Protein AF-A0A3M7EYW8-F1 (afdb_monomer_lite)

Organism: Hortaea werneckii (NCBI:txid91943)

Foldseek 3Di:
DQDPVVVVVLVVVLVCCVPPVVNVVVLLVADDPDPPDGDRLLVQLVVLQVVLVVVVVVCVVCVVCQLVQVVVRVVQVVDPPDHSVRVVVPDDHDGSSVCSNVSSVVSNQSSDPVSVVVCVPVVNVVLVVVLVCLVCVLVVCLVPVLVVQLCCCCPVVVHDNVVSNVVSVVVSVVSVVVSVVVSCVSPVVVVVVVVVVVVVVVVD

Structure (mmCIF, N/CA/C/O backbone):
data_AF-A0A3M7EYW8-F1
#
_entry.id   AF-A0A3M7EYW8-F1
#
loop_
_atom_site.group_PDB
_atom_site.id
_atom_site.type_symbol
_atom_site.label_atom_id
_atom_site.label_alt_id
_atom_site.label_comp_id
_atom_site.label_asym_id
_atom_site.label_entity_id
_atom_site.label_seq_id
_atom_site.pdbx_PDB_ins_code
_atom_site.Cartn_x
_atom_site.Cartn_y
_atom_site.Cartn_z
_atom_site.occupancy
_atom_site.B_iso_or_equiv
_atom_site.auth_seq_id
_atom_site.auth_comp_id
_atom_site.auth_asym_id
_atom_site.auth_atom_id
_atom_site.pdbx_PDB_model_num
ATOM 1 N N . MET A 1 1 ? -1.194 16.333 11.431 1.00 37.94 1 MET A N 1
ATOM 2 C CA . MET A 1 1 ? -1.845 15.466 10.424 1.00 37.94 1 MET A CA 1
ATOM 3 C C . MET A 1 1 ? -0.838 15.250 9.313 1.00 37.94 1 MET A C 1
ATOM 5 O O . MET A 1 1 ? -0.614 16.166 8.537 1.00 37.94 1 MET A O 1
ATOM 9 N N . ASN A 1 2 ? -0.199 14.082 9.270 1.00 52.03 2 ASN A N 1
ATOM 10 C CA . ASN A 1 2 ? 0.634 13.690 8.134 1.00 52.03 2 ASN A CA 1
ATOM 11 C C . ASN A 1 2 ? -0.345 13.354 7.010 1.00 52.03 2 ASN A C 1
ATOM 13 O O . ASN A 1 2 ? -1.081 12.383 7.142 1.00 52.03 2 ASN A O 1
ATOM 17 N N . THR A 1 3 ? -0.494 14.216 6.007 1.00 54.38 3 THR A N 1
ATOM 18 C CA . THR A 1 3 ? -1.479 14.020 4.936 1.00 54.38 3 THR A CA 1
ATOM 19 C C . THR A 1 3 ? -0.864 13.226 3.786 1.00 54.38 3 THR A C 1
ATOM 21 O O . THR A 1 3 ? 0.246 13.490 3.335 1.00 54.38 3 THR A O 1
ATOM 24 N N . TRP A 1 4 ? -1.605 12.219 3.327 1.00 65.75 4 TRP A N 1
ATOM 25 C CA . TRP A 1 4 ? -1.140 11.109 2.487 1.00 65.75 4 TRP A CA 1
ATOM 26 C C . TRP A 1 4 ? -1.431 11.343 0.999 1.00 65.75 4 TRP A C 1
ATOM 28 O O . TRP A 1 4 ? -1.490 10.401 0.213 1.00 65.75 4 TRP A O 1
ATOM 38 N N . GLY A 1 5 ? -1.592 12.608 0.595 1.00 70.31 5 GLY A N 1
ATOM 39 C CA . GLY A 1 5 ? -2.280 12.970 -0.647 1.00 70.31 5 GLY A CA 1
ATOM 40 C C . GLY A 1 5 ? -1.700 12.345 -1.915 1.00 70.31 5 GLY A C 1
ATOM 41 O O . GLY A 1 5 ? -2.450 11.984 -2.814 1.00 70.31 5 GLY A O 1
ATOM 42 N N . TRP A 1 6 ? -0.382 12.147 -1.987 1.00 75.88 6 TRP A N 1
ATOM 43 C CA . TRP A 1 6 ? 0.247 11.487 -3.134 1.00 75.88 6 TRP A CA 1
ATOM 44 C C . TRP A 1 6 ? 0.034 9.964 -3.195 1.00 75.88 6 TRP A C 1
ATOM 46 O O . TRP A 1 6 ? -0.040 9.427 -4.297 1.00 75.88 6 TRP A O 1
ATOM 56 N N . TYR A 1 7 ? -0.127 9.265 -2.064 1.00 80.62 7 TYR A N 1
ATOM 57 C CA . TYR A 1 7 ? -0.479 7.842 -2.039 1.00 80.62 7 TYR A CA 1
ATOM 58 C C . TYR A 1 7 ? -1.938 7.683 -2.450 1.00 80.62 7 TYR A C 1
ATOM 60 O O . TYR A 1 7 ? -2.237 6.856 -3.306 1.00 80.62 7 TYR A O 1
ATOM 68 N N . ASP A 1 8 ? -2.815 8.526 -1.904 1.00 80.44 8 ASP A N 1
ATOM 69 C CA . ASP A 1 8 ? -4.245 8.513 -2.211 1.00 80.44 8 ASP A CA 1
ATOM 70 C C . ASP A 1 8 ? -4.498 8.831 -3.690 1.00 80.44 8 ASP A C 1
ATOM 72 O O . ASP A 1 8 ? -5.207 8.094 -4.372 1.00 80.44 8 ASP A O 1
ATOM 76 N N . ALA A 1 9 ? -3.859 9.878 -4.223 1.00 85.12 9 ALA A N 1
ATOM 77 C CA . ALA A 1 9 ? -3.959 10.233 -5.638 1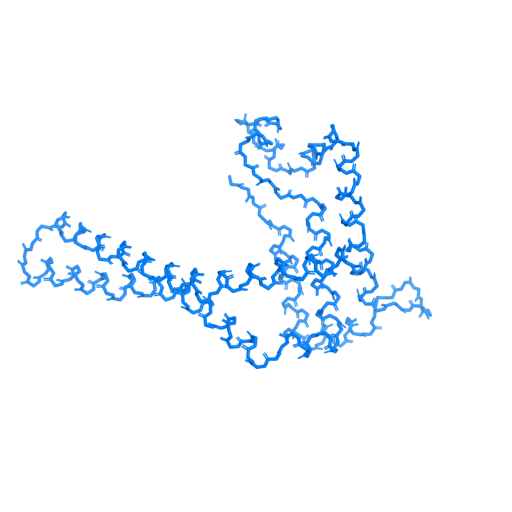.00 85.12 9 ALA A CA 1
ATOM 78 C C . ALA A 1 9 ? -3.438 9.109 -6.546 1.00 85.12 9 ALA A C 1
ATOM 80 O O . ALA A 1 9 ? -4.080 8.757 -7.533 1.00 85.12 9 ALA A O 1
ATOM 81 N N . SER A 1 10 ? -2.301 8.506 -6.195 1.00 87.56 10 SER A N 1
ATOM 82 C CA . SER A 1 10 ? -1.718 7.405 -6.968 1.00 87.56 10 SER A CA 1
ATOM 83 C C . SER A 1 10 ? -2.584 6.140 -6.920 1.00 87.56 10 SER A C 1
ATOM 85 O O . SER A 1 10 ? -2.736 5.451 -7.929 1.00 87.56 10 SER A O 1
ATOM 87 N N . ALA A 1 11 ? -3.202 5.847 -5.774 1.00 83.88 11 ALA A N 1
ATOM 88 C CA . ALA A 1 11 ? -4.141 4.741 -5.623 1.00 83.88 11 ALA A CA 1
ATOM 89 C C . ALA A 1 11 ? -5.431 4.968 -6.425 1.00 83.88 11 ALA A C 1
ATOM 91 O O . ALA A 1 11 ? -5.917 4.038 -7.066 1.00 83.88 11 ALA A O 1
ATOM 92 N N . LEU A 1 12 ? -5.955 6.199 -6.447 1.00 87.25 12 LEU A N 1
ATOM 93 C CA . LEU A 1 12 ? -7.100 6.570 -7.284 1.00 87.25 12 LEU A CA 1
ATOM 94 C C . LEU A 1 12 ? -6.789 6.395 -8.775 1.00 87.25 12 LEU A C 1
ATOM 96 O O . LEU A 1 12 ? -7.601 5.828 -9.498 1.00 87.25 12 LEU A O 1
ATOM 100 N N . LEU A 1 13 ? -5.592 6.788 -9.222 1.00 87.56 13 LEU A N 1
ATOM 101 C CA . LEU A 1 13 ? -5.160 6.583 -10.609 1.00 87.56 13 LEU A CA 1
ATOM 102 C C . LEU A 1 13 ? -5.102 5.096 -10.991 1.00 87.56 13 LEU A C 1
ATOM 104 O O . LEU A 1 13 ? -5.547 4.720 -12.077 1.00 87.56 13 LEU A O 1
ATOM 108 N N . LEU A 1 14 ? -4.587 4.237 -10.105 1.00 87.44 14 LEU A N 1
ATOM 109 C CA . LEU A 1 14 ? -4.596 2.786 -10.322 1.00 87.44 14 LEU A CA 1
ATOM 110 C C . LEU A 1 14 ? -6.022 2.221 -10.339 1.00 87.44 14 LEU A C 1
ATOM 112 O O . LEU A 1 14 ? -6.334 1.373 -11.173 1.00 87.44 14 LEU A O 1
ATOM 116 N N . ALA A 1 15 ? -6.902 2.705 -9.461 1.00 88.06 15 ALA A N 1
ATOM 117 C CA . ALA A 1 15 ? -8.301 2.294 -9.448 1.00 88.06 15 ALA A CA 1
ATOM 118 C C . ALA A 1 15 ? -9.015 2.668 -10.758 1.00 88.06 15 ALA A C 1
ATOM 120 O O . ALA A 1 15 ? -9.705 1.828 -11.340 1.00 88.06 15 ALA A O 1
ATOM 121 N N . ASP A 1 16 ? -8.793 3.881 -11.267 1.00 88.19 16 ASP A N 1
ATOM 122 C CA . ASP A 1 16 ? -9.336 4.327 -12.552 1.00 88.19 16 ASP A CA 1
ATOM 123 C C . ASP A 1 16 ? -8.819 3.473 -13.713 1.00 88.19 16 ASP A C 1
ATOM 125 O O . ASP A 1 16 ? -9.599 3.097 -14.589 1.00 88.19 16 ASP A O 1
ATOM 129 N N . TYR A 1 17 ? -7.534 3.102 -13.708 1.00 88.25 17 TYR A N 1
ATOM 130 C CA . TYR A 1 17 ? -6.974 2.167 -14.690 1.00 88.25 17 TYR A CA 1
ATOM 131 C C . TYR A 1 17 ? -7.687 0.805 -14.671 1.00 88.25 17 TYR A C 1
ATOM 133 O O . TYR A 1 17 ? -7.968 0.243 -15.729 1.00 88.25 17 TYR A O 1
ATOM 141 N N . ILE A 1 18 ? -8.021 0.279 -13.491 1.00 84.75 18 ILE A N 1
ATOM 142 C CA . ILE A 1 18 ? -8.680 -1.029 -13.356 1.00 84.75 18 ILE A CA 1
ATOM 143 C C . ILE A 1 18 ? -10.149 -0.970 -13.801 1.00 84.75 18 ILE A C 1
ATOM 145 O O . ILE A 1 18 ? -10.636 -1.910 -14.437 1.00 84.75 18 ILE A O 1
ATOM 149 N N . ILE A 1 19 ? -10.860 0.108 -13.457 1.00 88.38 19 ILE A N 1
ATOM 150 C CA . ILE A 1 19 ? -12.314 0.231 -13.643 1.00 88.38 19 ILE A CA 1
ATOM 151 C C . ILE A 1 19 ? -12.671 0.732 -15.049 1.00 88.38 19 ILE A C 1
ATOM 153 O O . ILE A 1 19 ? -13.687 0.312 -15.606 1.00 88.38 19 ILE A O 1
ATOM 157 N N . ASN A 1 20 ? -11.863 1.618 -15.640 1.00 91.81 20 ASN A N 1
ATOM 158 C CA . ASN A 1 20 ? -12.161 2.232 -16.930 1.00 91.81 20 ASN A CA 1
ATOM 159 C C . ASN A 1 20 ? -11.548 1.424 -18.094 1.00 91.81 20 ASN A C 1
ATOM 161 O O . ASN A 1 20 ? -10.336 1.482 -18.315 1.00 91.81 20 ASN A O 1
ATOM 165 N N . PRO A 1 21 ? -12.361 0.725 -18.913 1.00 88.44 21 PRO A N 1
ATOM 166 C CA . PRO A 1 21 ? -11.851 -0.149 -19.969 1.00 88.44 21 PRO A CA 1
ATOM 167 C C . PRO A 1 21 ? -11.138 0.612 -21.096 1.00 88.44 21 PRO A C 1
ATOM 169 O O . PRO A 1 21 ? -10.220 0.072 -21.709 1.00 88.44 21 PRO A O 1
ATOM 172 N N . VAL A 1 22 ? -11.527 1.864 -21.362 1.00 91.62 22 VAL A N 1
ATOM 173 C CA . VAL A 1 22 ? -10.893 2.702 -22.393 1.00 91.62 22 VAL A CA 1
ATOM 174 C C . VAL A 1 22 ? -9.505 3.134 -21.932 1.00 91.62 22 VAL A C 1
ATOM 176 O O . VAL A 1 22 ? -8.536 3.027 -22.684 1.00 91.62 22 VAL A O 1
ATOM 179 N N . LEU A 1 23 ? -9.402 3.588 -20.680 1.00 86.75 23 LEU A N 1
ATOM 180 C CA . LEU A 1 23 ? -8.124 3.963 -20.080 1.00 86.75 23 LEU A CA 1
ATOM 181 C C . LEU A 1 23 ? -7.192 2.751 -19.991 1.00 86.75 23 LEU A C 1
ATOM 183 O O . LEU A 1 23 ? -6.023 2.853 -20.357 1.00 86.75 23 LEU A O 1
ATOM 187 N N . ARG A 1 24 ? -7.731 1.597 -19.590 1.00 89.06 24 ARG A N 1
ATOM 188 C CA . ARG A 1 24 ? -7.005 0.331 -19.541 1.00 89.06 24 ARG A CA 1
ATOM 189 C C . ARG A 1 24 ? -6.423 -0.059 -20.891 1.00 89.06 24 ARG A C 1
ATOM 191 O O . ARG A 1 24 ? -5.220 -0.250 -20.986 1.00 89.06 24 ARG A O 1
ATOM 198 N N . ALA A 1 25 ? -7.244 -0.097 -21.942 1.00 88.75 25 ALA A N 1
ATOM 199 C CA . ALA A 1 25 ? -6.783 -0.445 -23.285 1.00 88.75 25 ALA A CA 1
ATOM 200 C C . ALA A 1 25 ? -5.680 0.504 -23.786 1.00 88.75 25 ALA A C 1
ATOM 202 O O . ALA A 1 25 ? -4.739 0.075 -24.454 1.00 88.75 25 ALA A O 1
ATOM 203 N N . ARG A 1 26 ? -5.765 1.795 -23.435 1.00 86.31 26 ARG A N 1
ATOM 204 C CA . ARG A 1 26 ? -4.738 2.780 -23.783 1.00 86.31 26 ARG A CA 1
ATOM 205 C C . ARG A 1 26 ? -3.439 2.558 -23.010 1.00 86.31 26 ARG A C 1
ATOM 207 O O . ARG A 1 26 ? -2.378 2.571 -23.623 1.00 86.31 26 ARG A O 1
ATOM 214 N N . LEU A 1 27 ? -3.505 2.344 -21.698 1.00 85.50 27 LEU A N 1
ATOM 215 C CA . LEU A 1 27 ? -2.317 2.122 -20.871 1.00 85.50 27 LEU A CA 1
ATOM 216 C C . LEU A 1 27 ? -1.665 0.758 -21.161 1.00 85.50 27 LEU A C 1
ATOM 218 O O . LEU A 1 27 ? -0.444 0.667 -21.230 1.00 85.50 27 LEU A O 1
ATOM 222 N N . ASP A 1 28 ? -2.452 -0.273 -21.467 1.00 86.94 28 ASP A N 1
ATOM 223 C CA . ASP A 1 28 ? -1.945 -1.586 -21.890 1.00 86.94 28 ASP A CA 1
ATOM 224 C C . ASP A 1 28 ? -1.185 -1.515 -23.227 1.00 86.94 28 ASP A C 1
ATOM 226 O O . ASP A 1 28 ? -0.305 -2.336 -23.483 1.00 86.94 28 ASP A O 1
ATOM 230 N N . SER A 1 29 ? -1.462 -0.502 -24.061 1.00 86.81 29 SER A N 1
ATOM 231 C CA . SER A 1 29 ? -0.705 -0.248 -25.298 1.00 86.81 29 SER A CA 1
ATOM 232 C C . SER A 1 29 ? 0.719 0.281 -25.062 1.00 86.81 29 SER A C 1
ATOM 234 O O . SER A 1 29 ? 1.497 0.387 -26.012 1.00 86.81 29 SER A O 1
ATOM 236 N N . GLY A 1 30 ? 1.070 0.569 -23.805 1.00 86.31 30 GLY A N 1
ATOM 237 C CA . GLY A 1 30 ? 2.386 1.024 -23.379 1.00 86.31 30 GLY A CA 1
ATOM 238 C C . GLY A 1 30 ? 2.529 2.544 -23.323 1.00 86.31 30 GLY A C 1
ATOM 239 O O . GLY A 1 30 ? 1.747 3.301 -23.897 1.00 86.31 30 GLY A O 1
ATOM 240 N N . LEU A 1 31 ? 3.560 2.982 -22.605 1.00 87.44 31 LEU A N 1
ATOM 241 C CA . LEU A 1 31 ? 4.005 4.365 -22.558 1.00 87.44 31 LEU A CA 1
ATOM 242 C C . LEU A 1 31 ? 4.779 4.677 -23.839 1.00 87.44 31 LEU A C 1
ATOM 244 O O . LEU A 1 31 ? 5.813 4.066 -24.113 1.00 87.44 31 LEU A O 1
ATOM 248 N N . GLU A 1 32 ? 4.276 5.632 -24.609 1.00 89.56 32 GLU A N 1
ATOM 249 C CA . GLU A 1 32 ? 4.928 6.131 -25.816 1.00 89.56 32 GLU A CA 1
ATOM 250 C C . GLU A 1 32 ? 6.096 7.043 -25.435 1.00 89.56 32 GLU A C 1
ATOM 252 O O . GLU A 1 32 ? 5.903 8.068 -24.784 1.00 89.56 32 GLU A O 1
ATOM 257 N N . ILE A 1 33 ? 7.316 6.632 -25.790 1.00 88.69 33 ILE A N 1
ATOM 258 C CA . ILE A 1 33 ? 8.525 7.447 -25.615 1.00 88.69 33 ILE A CA 1
ATOM 259 C C . ILE A 1 33 ? 8.732 8.310 -26.857 1.00 88.69 33 ILE A C 1
ATOM 261 O O . ILE A 1 33 ? 8.981 9.502 -26.733 1.00 88.69 33 ILE A O 1
ATOM 265 N N . ASN A 1 34 ? 8.600 7.692 -28.031 1.00 88.38 34 ASN A N 1
ATOM 266 C CA . ASN A 1 34 ? 8.652 8.303 -29.358 1.00 88.38 34 ASN A CA 1
ATOM 267 C C . ASN A 1 34 ? 7.597 7.618 -30.247 1.00 88.38 34 ASN A C 1
ATOM 269 O O . ASN A 1 34 ? 7.089 6.562 -29.866 1.00 88.38 34 ASN A O 1
ATOM 273 N N . GLU A 1 35 ? 7.341 8.152 -31.445 1.00 82.81 35 GLU A N 1
ATOM 274 C CA . GLU A 1 35 ? 6.333 7.625 -32.389 1.00 82.81 35 GLU A CA 1
ATOM 275 C C . GLU A 1 35 ? 6.475 6.110 -32.653 1.00 82.81 35 GLU A C 1
ATOM 277 O O . GLU A 1 35 ? 5.478 5.390 -32.704 1.00 82.81 35 GLU A O 1
ATOM 282 N N . ASP A 1 36 ? 7.711 5.602 -32.717 1.00 87.75 36 ASP A N 1
ATOM 283 C CA . ASP A 1 36 ? 8.002 4.186 -32.989 1.00 87.75 36 ASP A CA 1
ATOM 284 C C . ASP A 1 36 ? 8.264 3.338 -31.733 1.00 87.75 36 ASP A C 1
ATOM 286 O O . ASP A 1 36 ? 8.353 2.109 -31.811 1.00 87.75 36 ASP A O 1
ATOM 290 N N . TRP A 1 37 ? 8.437 3.965 -30.564 1.00 89.88 37 TRP A N 1
ATOM 291 C CA . TRP A 1 37 ? 8.900 3.274 -29.360 1.00 89.88 37 TRP A CA 1
ATOM 292 C C . TRP A 1 37 ? 7.888 3.381 -28.231 1.00 89.88 37 TRP A C 1
ATOM 294 O O . TRP A 1 37 ? 7.691 4.441 -27.632 1.00 89.88 37 TRP A O 1
ATOM 304 N N . ARG A 1 38 ? 7.348 2.225 -27.839 1.00 91.31 38 ARG A N 1
ATOM 305 C CA . ARG A 1 38 ? 6.513 2.080 -26.646 1.00 91.31 38 ARG A CA 1
ATOM 306 C C . ARG A 1 38 ? 7.135 1.114 -25.652 1.00 91.31 38 ARG A C 1
ATOM 308 O O . ARG A 1 38 ? 7.628 0.055 -26.037 1.00 91.31 38 ARG A O 1
ATOM 315 N N . ILE A 1 39 ? 7.110 1.472 -24.372 1.00 92.19 39 ILE A N 1
ATOM 316 C CA . ILE A 1 39 ? 7.528 0.585 -23.281 1.00 92.19 39 ILE A CA 1
ATOM 317 C C . ILE A 1 39 ? 6.326 0.175 -22.431 1.00 92.19 39 ILE A C 1
ATOM 319 O O . ILE A 1 39 ? 5.424 0.982 -22.214 1.00 92.19 39 ILE A O 1
ATOM 323 N N . PRO A 1 40 ? 6.282 -1.061 -21.912 1.00 91.88 40 PRO A N 1
ATOM 324 C CA . PRO A 1 40 ? 5.230 -1.449 -20.981 1.00 91.88 40 PRO A CA 1
ATOM 325 C C . PRO A 1 40 ? 5.348 -0.625 -19.696 1.00 91.88 40 PRO A C 1
ATOM 327 O O . PRO A 1 40 ? 6.457 -0.380 -19.226 1.00 91.88 40 PRO A O 1
ATOM 330 N N . TYR A 1 41 ? 4.223 -0.261 -19.075 1.00 90.19 41 TYR A N 1
ATOM 331 C CA . TYR A 1 41 ? 4.223 0.466 -17.796 1.00 90.19 41 TYR A CA 1
ATOM 332 C C . TYR A 1 41 ? 4.884 -0.318 -16.649 1.00 90.19 41 TYR A C 1
ATOM 334 O O . TYR A 1 41 ? 5.363 0.283 -15.693 1.00 90.19 41 TYR A O 1
ATOM 342 N N . ALA A 1 42 ? 5.049 -1.636 -16.774 1.00 90.19 42 ALA A N 1
ATOM 343 C CA . ALA A 1 42 ? 5.887 -2.407 -15.859 1.00 90.19 42 ALA A CA 1
ATOM 344 C C . ALA A 1 42 ? 7.352 -1.916 -15.820 1.00 90.19 42 ALA A C 1
ATOM 346 O O . ALA A 1 42 ? 8.004 -2.041 -14.787 1.00 90.19 42 ALA A O 1
ATOM 347 N N . ALA A 1 43 ? 7.875 -1.330 -16.905 1.00 92.31 43 ALA A N 1
ATOM 348 C CA . ALA A 1 43 ? 9.242 -0.811 -16.968 1.00 92.31 43 ALA A CA 1
ATOM 349 C C . ALA A 1 43 ? 9.474 0.423 -16.068 1.00 92.31 43 ALA A C 1
ATOM 351 O O . ALA A 1 43 ? 10.381 0.360 -15.235 1.00 92.31 43 ALA A O 1
ATOM 352 N N . PRO A 1 44 ? 8.683 1.519 -16.143 1.00 92.44 44 PRO A N 1
ATOM 353 C CA . PRO A 1 44 ? 8.799 2.603 -15.173 1.00 92.44 44 PRO A CA 1
ATOM 354 C C . PRO A 1 44 ? 8.496 2.127 -13.747 1.00 92.44 44 PRO A C 1
ATOM 356 O O . PRO A 1 44 ? 9.178 2.561 -12.826 1.00 92.44 44 PRO A O 1
ATOM 359 N N . GLY A 1 45 ? 7.575 1.175 -13.554 1.00 92.81 45 GLY A N 1
ATOM 360 C CA . GLY A 1 45 ? 7.340 0.558 -12.241 1.00 92.81 45 GLY A CA 1
ATOM 361 C C . GLY A 1 45 ? 8.590 -0.121 -11.677 1.00 92.81 45 GLY A C 1
ATOM 362 O O . GLY A 1 45 ? 8.981 0.143 -10.543 1.00 92.81 45 GLY A O 1
ATOM 363 N N . ALA A 1 46 ? 9.282 -0.919 -12.495 1.00 94.62 46 ALA A N 1
ATOM 364 C CA . ALA A 1 46 ? 10.547 -1.552 -12.127 1.00 94.62 46 ALA A CA 1
ATOM 365 C C . ALA A 1 46 ? 11.641 -0.522 -11.824 1.00 94.62 46 ALA A C 1
ATOM 367 O O . ALA A 1 46 ? 12.347 -0.660 -10.825 1.00 94.62 46 ALA A O 1
ATOM 368 N N . ALA A 1 47 ? 11.750 0.536 -12.633 1.00 95.56 47 ALA A N 1
ATOM 369 C CA . ALA A 1 47 ? 12.689 1.624 -12.385 1.00 95.56 47 ALA A CA 1
ATOM 370 C C . ALA A 1 47 ? 12.412 2.319 -11.041 1.00 95.56 47 ALA A C 1
ATOM 372 O O . ALA A 1 47 ? 13.345 2.541 -10.270 1.00 95.56 47 ALA A O 1
ATOM 373 N N . MET A 1 48 ? 11.142 2.594 -10.719 1.00 95.56 48 MET A N 1
ATOM 374 C CA . MET A 1 48 ? 10.738 3.150 -9.423 1.00 95.56 48 MET A CA 1
ATOM 375 C C . MET A 1 48 ? 11.101 2.208 -8.274 1.00 95.56 48 MET A C 1
ATOM 377 O O . MET A 1 48 ? 11.734 2.638 -7.314 1.00 95.56 48 MET A O 1
ATOM 381 N N . THR A 1 49 ? 10.781 0.917 -8.379 1.00 95.44 49 THR A N 1
ATOM 382 C CA . THR A 1 49 ? 11.104 -0.064 -7.334 1.00 95.44 49 THR A CA 1
ATOM 383 C C . THR A 1 49 ? 12.610 -0.164 -7.090 1.00 95.44 49 THR A C 1
ATOM 385 O O . THR A 1 49 ? 13.048 -0.121 -5.939 1.00 95.44 49 THR A O 1
ATOM 388 N N . VAL A 1 50 ? 13.415 -0.245 -8.154 1.00 96.00 50 VAL A N 1
ATOM 389 C CA . VAL A 1 50 ? 14.882 -0.280 -8.057 1.00 96.00 50 VAL A CA 1
ATOM 390 C C . VAL A 1 50 ? 15.419 1.012 -7.444 1.00 96.00 50 VAL A C 1
ATOM 392 O O . VAL A 1 50 ? 16.244 0.947 -6.536 1.00 96.00 50 VAL A O 1
ATOM 395 N N . ALA A 1 51 ? 14.927 2.176 -7.877 1.00 95.00 51 ALA A N 1
ATOM 396 C CA . ALA A 1 51 ? 15.326 3.464 -7.316 1.00 95.00 51 ALA A CA 1
ATOM 397 C C . ALA A 1 51 ? 14.992 3.563 -5.819 1.00 95.00 51 ALA A C 1
ATOM 399 O O . ALA A 1 51 ? 15.840 3.970 -5.029 1.00 95.00 51 ALA A O 1
ATOM 400 N N . GLY A 1 52 ? 13.803 3.118 -5.406 1.00 92.81 52 GLY A N 1
ATOM 401 C CA . GLY A 1 52 ? 13.400 3.096 -4.001 1.00 92.81 52 GLY A CA 1
ATOM 402 C C . GLY A 1 52 ? 14.286 2.190 -3.138 1.00 92.81 52 GLY A C 1
ATOM 403 O O . GLY A 1 52 ? 14.712 2.596 -2.057 1.00 92.81 52 GLY A O 1
ATOM 404 N N . PHE A 1 53 ? 14.642 0.993 -3.620 1.00 93.06 53 PHE A N 1
ATOM 405 C CA . PHE A 1 53 ? 15.600 0.122 -2.925 1.00 93.06 53 PHE A CA 1
ATOM 406 C C . PHE A 1 53 ? 17.018 0.700 -2.892 1.00 93.06 53 PHE A C 1
ATOM 408 O O . PHE A 1 53 ? 17.682 0.631 -1.857 1.00 93.06 53 PHE A O 1
ATOM 415 N N . ALA A 1 54 ? 17.477 1.299 -3.991 1.00 92.81 54 ALA A N 1
ATOM 416 C CA . ALA A 1 54 ? 18.776 1.957 -4.043 1.00 92.81 54 ALA A CA 1
ATOM 417 C C . ALA A 1 54 ? 18.846 3.106 -3.030 1.00 92.81 54 ALA A C 1
ATOM 419 O O . ALA A 1 54 ? 19.803 3.182 -2.265 1.00 92.81 54 ALA A O 1
ATOM 420 N N . MET A 1 55 ? 17.805 3.940 -2.952 1.00 89.88 55 MET A N 1
ATOM 421 C CA . MET A 1 55 ? 17.692 4.996 -1.945 1.00 89.88 55 MET A CA 1
ATOM 422 C C . MET A 1 55 ? 17.751 4.418 -0.531 1.00 89.88 55 MET A C 1
ATOM 424 O O . MET A 1 55 ? 18.577 4.859 0.260 1.00 89.88 55 MET A O 1
ATOM 428 N N . LYS A 1 56 ? 16.974 3.368 -0.229 1.00 89.19 56 LYS A N 1
ATOM 429 C CA . LYS A 1 56 ? 17.039 2.668 1.068 1.00 89.19 56 LYS A CA 1
ATOM 430 C C . LYS A 1 56 ? 18.455 2.259 1.440 1.00 89.19 56 LYS A C 1
ATOM 432 O O . LYS A 1 56 ? 18.875 2.491 2.568 1.00 89.19 56 LYS A O 1
ATOM 437 N N . TYR A 1 57 ? 19.194 1.688 0.495 1.00 88.69 57 TYR A N 1
ATOM 438 C CA . TYR A 1 57 ? 20.576 1.289 0.723 1.00 88.69 57 TYR A CA 1
ATOM 439 C C . TYR A 1 57 ? 21.497 2.499 0.930 1.00 88.69 57 TYR A C 1
ATOM 441 O O . TYR A 1 57 ? 22.266 2.528 1.889 1.00 88.69 57 TYR A O 1
ATOM 449 N N . ILE A 1 58 ? 21.367 3.543 0.109 1.00 90.56 58 ILE A N 1
ATOM 450 C CA . ILE A 1 58 ? 22.111 4.804 0.265 1.00 90.56 58 ILE A CA 1
ATOM 451 C C . ILE A 1 58 ? 21.898 5.388 1.665 1.00 90.56 58 ILE A C 1
ATOM 453 O O . ILE A 1 58 ? 22.856 5.812 2.302 1.00 90.56 58 ILE A O 1
ATOM 457 N N . TRP A 1 59 ? 20.673 5.340 2.181 1.00 86.69 59 TRP A N 1
ATOM 458 C CA . TRP A 1 59 ? 20.319 5.817 3.517 1.00 86.69 59 TRP A CA 1
ATOM 459 C C . TRP A 1 59 ? 20.942 5.014 4.656 1.00 86.69 59 TRP A C 1
ATOM 461 O O . TRP A 1 59 ? 21.209 5.581 5.712 1.00 86.69 59 TRP A O 1
ATOM 471 N N . THR A 1 60 ? 21.239 3.730 4.443 1.00 86.12 60 THR A N 1
ATOM 472 C CA . THR A 1 60 ? 22.023 2.945 5.411 1.00 86.12 60 THR A CA 1
ATOM 473 C C . THR A 1 60 ? 23.502 3.330 5.420 1.00 86.12 60 THR A C 1
ATOM 475 O O . THR A 1 60 ? 24.125 3.319 6.477 1.00 86.12 60 THR A O 1
ATOM 478 N N . VAL A 1 61 ? 24.060 3.706 4.265 1.00 90.25 61 VAL A N 1
ATOM 479 C CA . VAL A 1 61 ? 25.473 4.102 4.126 1.00 90.25 61 VAL A CA 1
ATOM 480 C C . VAL A 1 61 ? 25.692 5.562 4.534 1.00 90.25 61 VAL A C 1
ATOM 482 O O . VAL A 1 61 ? 26.737 5.905 5.082 1.00 90.25 61 VAL A O 1
ATOM 485 N N . LEU A 1 62 ? 24.707 6.426 4.285 1.00 89.25 62 LEU A N 1
ATOM 486 C CA . LEU A 1 62 ? 24.747 7.861 4.556 1.00 89.25 62 LEU A CA 1
ATOM 487 C C . LEU A 1 62 ? 23.558 8.292 5.437 1.00 89.25 62 LEU A C 1
ATOM 489 O O . LEU A 1 62 ? 22.684 9.044 4.984 1.00 89.25 62 LEU A O 1
ATOM 493 N N . PRO A 1 63 ? 23.509 7.846 6.706 1.00 85.00 63 PRO A N 1
ATOM 494 C CA . PRO A 1 63 ? 22.382 8.107 7.600 1.00 85.00 63 PRO A CA 1
ATOM 495 C C . PRO A 1 63 ? 22.143 9.604 7.854 1.00 85.00 63 PRO A C 1
ATOM 497 O O . PRO A 1 63 ? 21.013 10.019 8.091 1.00 85.00 63 PRO A O 1
ATOM 500 N N . GLN A 1 64 ? 23.171 10.447 7.725 1.00 85.00 64 GLN A N 1
ATOM 501 C CA . GLN A 1 64 ? 23.071 11.898 7.904 1.00 85.00 64 GLN A CA 1
ATOM 502 C C . GLN A 1 64 ? 22.165 12.606 6.882 1.00 85.00 64 GLN A C 1
ATOM 504 O O . GLN A 1 64 ? 21.786 13.760 7.093 1.00 85.00 64 GLN A O 1
ATOM 509 N N . TYR A 1 65 ? 21.847 11.953 5.759 1.00 84.31 65 TYR A N 1
ATOM 510 C CA . TYR A 1 65 ? 20.994 12.522 4.714 1.00 84.31 65 TYR A CA 1
ATOM 511 C C . TYR A 1 65 ? 19.557 11.992 4.734 1.00 84.31 65 TYR A C 1
ATOM 513 O O . TYR A 1 65 ? 18.732 12.516 3.992 1.00 84.31 65 TYR A O 1
ATOM 521 N N . VAL A 1 66 ? 19.238 11.026 5.605 1.00 81.06 66 VAL A N 1
ATOM 522 C CA . VAL A 1 66 ? 17.906 10.400 5.711 1.00 81.06 66 VAL A CA 1
ATOM 523 C C . VAL A 1 66 ? 16.800 11.447 5.839 1.00 81.06 66 VAL A C 1
ATOM 525 O O . VAL A 1 66 ? 15.839 11.435 5.075 1.00 81.06 66 VAL A O 1
ATOM 528 N N . ASP A 1 67 ? 16.988 12.408 6.742 1.00 81.88 67 ASP A N 1
ATOM 529 C CA . ASP A 1 67 ? 15.985 13.431 7.042 1.00 81.88 67 ASP A CA 1
ATOM 530 C C . ASP A 1 67 ? 16.041 14.639 6.094 1.00 81.88 67 ASP A C 1
ATOM 532 O O . ASP A 1 67 ? 15.283 15.599 6.237 1.00 81.88 67 ASP A O 1
ATOM 536 N N . LYS A 1 68 ? 16.936 14.647 5.098 1.00 81.94 68 LYS A N 1
ATOM 537 C CA . LYS A 1 68 ? 16.974 15.750 4.123 1.00 81.94 68 LYS A CA 1
ATOM 538 C C . LYS A 1 68 ? 15.766 15.734 3.194 1.00 81.94 68 LYS A C 1
ATOM 540 O O . LYS A 1 68 ? 15.394 16.791 2.692 1.00 81.94 68 LYS A O 1
ATOM 545 N N . GLU A 1 69 ? 15.114 14.583 3.032 1.00 75.44 69 GLU A N 1
ATOM 546 C CA . GLU A 1 69 ? 13.849 14.468 2.301 1.00 75.44 69 GLU A CA 1
ATOM 547 C C . GLU A 1 69 ? 12.726 15.314 2.934 1.00 75.44 69 GLU A C 1
ATOM 549 O O . GLU A 1 69 ? 11.838 15.760 2.212 1.00 75.44 69 GLU A O 1
ATOM 554 N N . LEU A 1 70 ? 12.786 15.634 4.239 1.00 76.69 70 LEU A N 1
ATOM 555 C CA . LEU A 1 70 ? 11.781 16.485 4.900 1.00 76.69 70 LEU A CA 1
ATOM 556 C C . LEU A 1 70 ? 11.710 17.902 4.320 1.00 76.69 70 LEU A C 1
ATOM 558 O O . LEU A 1 70 ? 10.720 18.597 4.535 1.00 76.69 70 LEU A O 1
ATOM 562 N N . VAL A 1 71 ? 12.741 18.354 3.601 1.00 76.94 71 VAL A N 1
ATOM 563 C CA . VAL A 1 71 ? 12.698 19.642 2.893 1.00 76.94 71 VAL A CA 1
ATOM 564 C C . VAL A 1 71 ? 11.615 19.646 1.813 1.00 76.94 71 VAL A C 1
ATOM 566 O O . VAL A 1 71 ? 11.062 20.694 1.523 1.00 76.94 71 VAL A O 1
ATOM 569 N N . LEU A 1 72 ? 11.283 18.484 1.248 1.00 72.81 72 LEU A N 1
ATOM 570 C CA . LEU A 1 72 ? 10.255 18.340 0.219 1.00 72.81 72 LEU A CA 1
ATOM 571 C C . LEU A 1 72 ? 8.856 18.106 0.800 1.00 72.81 72 LEU A C 1
ATOM 573 O O . LEU A 1 72 ? 7.921 17.890 0.036 1.00 72.81 72 LEU A O 1
ATOM 577 N N . HIS A 1 73 ? 8.701 18.098 2.128 1.00 72.69 73 HIS A N 1
ATOM 578 C CA . HIS A 1 73 ? 7.438 17.777 2.780 1.00 72.69 73 HIS A CA 1
ATOM 579 C C . HIS A 1 73 ? 6.596 19.055 2.967 1.00 72.69 73 HIS A C 1
ATOM 581 O O . HIS A 1 73 ? 6.824 19.785 3.935 1.00 72.69 73 HIS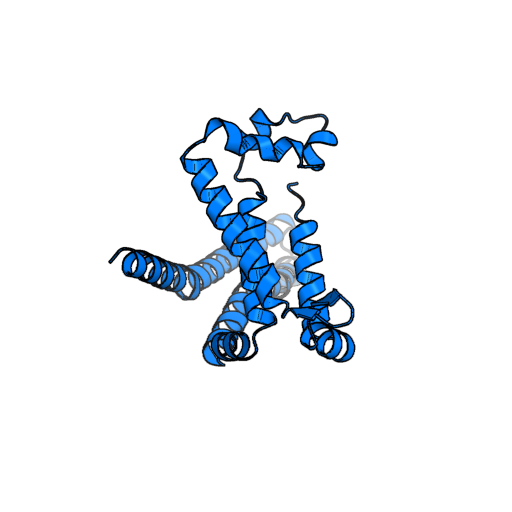 A O 1
ATOM 587 N N . PRO A 1 74 ? 5.572 19.324 2.125 1.00 69.75 74 PRO A N 1
ATOM 588 C CA . PRO A 1 74 ? 4.936 20.648 2.049 1.00 69.75 74 PRO A CA 1
ATOM 589 C C . PRO A 1 74 ? 4.257 21.067 3.356 1.00 69.75 74 PRO A C 1
ATOM 591 O O . PRO A 1 74 ? 4.168 22.247 3.677 1.00 69.75 74 PRO A O 1
ATOM 594 N N . PHE A 1 75 ? 3.803 20.089 4.147 1.00 69.06 75 PHE A N 1
ATOM 595 C CA . PHE A 1 75 ? 3.234 20.335 5.472 1.00 69.06 75 PHE A CA 1
ATOM 596 C C . PHE A 1 75 ? 4.210 21.057 6.413 1.00 69.06 75 PHE A C 1
ATOM 598 O O . PHE A 1 75 ? 3.764 21.874 7.204 1.00 69.06 75 PHE A O 1
ATOM 605 N N . LEU A 1 76 ? 5.519 20.791 6.331 1.00 68.38 76 LEU A N 1
ATOM 606 C CA . LEU A 1 76 ? 6.512 21.424 7.209 1.00 68.38 76 LEU A CA 1
ATOM 607 C C . LEU A 1 76 ? 6.813 22.868 6.821 1.00 68.38 76 LEU A C 1
ATOM 609 O O . LEU A 1 76 ? 7.246 23.636 7.671 1.00 68.38 76 LEU A O 1
ATOM 613 N N . ASP A 1 77 ? 6.554 23.238 5.569 1.00 67.06 77 ASP A N 1
ATOM 614 C CA . ASP A 1 77 ? 6.661 24.626 5.123 1.00 67.06 77 AS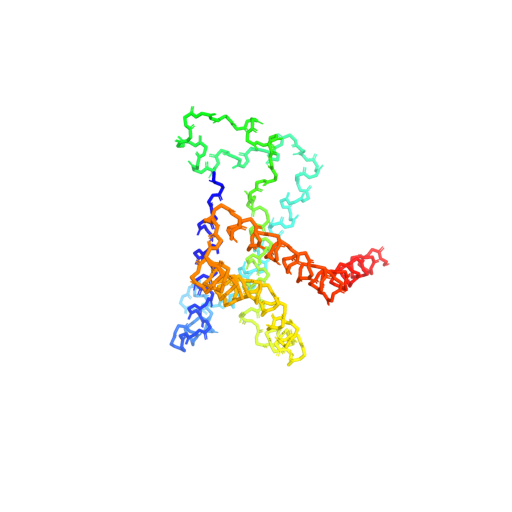P A CA 1
ATOM 615 C C . ASP A 1 77 ? 5.400 25.435 5.484 1.00 67.06 77 ASP A C 1
ATOM 617 O O . ASP A 1 77 ? 5.448 26.659 5.565 1.00 67.06 77 ASP A O 1
ATOM 621 N N . LEU A 1 78 ? 4.276 24.751 5.731 1.00 69.19 78 LEU A N 1
ATOM 622 C CA . LEU A 1 78 ? 2.988 25.337 6.124 1.00 69.19 78 LEU A CA 1
ATOM 623 C C . LEU A 1 78 ? 2.738 25.291 7.642 1.00 69.19 78 LEU A C 1
ATOM 625 O O . LEU A 1 78 ? 1.840 25.967 8.142 1.00 69.19 78 LEU A O 1
ATOM 629 N N . ALA A 1 79 ? 3.477 24.462 8.380 1.00 67.12 79 ALA A N 1
ATOM 630 C CA . ALA A 1 79 ? 3.302 24.285 9.814 1.00 67.12 79 ALA A CA 1
ATOM 631 C C . ALA A 1 79 ? 4.064 25.365 10.594 1.00 67.12 79 ALA A C 1
ATOM 633 O O . ALA A 1 79 ? 5.288 25.359 10.655 1.00 67.12 79 ALA A O 1
ATOM 634 N N . GLU A 1 80 ? 3.334 26.251 11.271 1.00 65.56 80 GLU A N 1
ATOM 635 C CA . GLU A 1 80 ? 3.934 27.327 12.078 1.00 65.56 80 GLU A CA 1
ATOM 636 C C . GLU A 1 80 ? 4.548 26.827 13.403 1.00 65.56 80 GLU A C 1
ATOM 638 O O . GLU A 1 80 ? 5.435 27.465 13.964 1.00 65.56 80 GLU A O 1
ATOM 643 N N . ASN A 1 81 ? 4.116 25.658 13.894 1.00 74.19 81 ASN A N 1
ATOM 644 C CA . ASN A 1 81 ? 4.414 25.171 15.250 1.00 74.19 81 ASN A CA 1
ATOM 645 C C . ASN A 1 81 ? 5.349 23.950 15.299 1.00 74.19 81 ASN A C 1
ATOM 647 O O . ASN A 1 81 ? 5.429 23.272 16.324 1.00 74.19 81 ASN A O 1
ATOM 651 N N . THR A 1 82 ? 6.008 23.581 14.200 1.00 71.81 82 THR A N 1
ATOM 652 C CA . THR A 1 82 ? 6.855 22.377 14.156 1.00 71.81 82 THR A CA 1
ATOM 653 C C . THR A 1 82 ? 8.031 22.574 13.217 1.00 71.81 82 THR A C 1
ATOM 655 O O . THR A 1 82 ? 7.859 22.994 12.080 1.00 71.81 82 THR A O 1
ATOM 658 N N . ASN A 1 83 ? 9.236 22.231 13.678 1.00 76.69 83 ASN A N 1
ATOM 659 C CA . ASN A 1 83 ? 10.423 22.209 12.827 1.00 76.69 83 ASN A CA 1
ATOM 660 C C . ASN A 1 83 ? 10.746 20.784 12.332 1.00 76.69 83 ASN A C 1
ATOM 662 O O . ASN A 1 83 ? 10.261 19.786 12.868 1.00 76.69 83 ASN A O 1
ATOM 666 N N . ARG A 1 84 ? 11.600 20.677 11.305 1.00 76.19 84 ARG A N 1
ATOM 667 C CA . ARG A 1 84 ? 11.951 19.392 10.666 1.00 76.19 84 ARG A CA 1
ATOM 668 C C . ARG A 1 84 ? 12.570 18.382 11.644 1.00 76.19 84 ARG A C 1
ATOM 670 O O . ARG A 1 84 ? 12.267 17.199 11.561 1.00 76.19 84 ARG A O 1
ATOM 677 N N . ALA A 1 85 ? 13.392 18.842 12.590 1.00 76.56 85 ALA A N 1
ATOM 678 C CA . ALA A 1 85 ? 14.037 17.972 13.576 1.00 76.56 85 ALA A CA 1
ATOM 679 C C . ALA A 1 85 ? 13.031 17.392 14.586 1.00 76.56 85 ALA A C 1
ATOM 681 O O . ALA A 1 85 ? 13.093 16.213 14.917 1.00 76.56 85 ALA A O 1
ATOM 682 N N . GLN A 1 86 ? 12.075 18.205 15.037 1.00 77.06 86 GLN A N 1
ATOM 683 C CA . GLN A 1 86 ? 10.985 17.779 15.916 1.00 77.06 86 GLN A CA 1
ATOM 684 C C . GLN A 1 86 ? 10.042 16.807 15.206 1.00 77.06 86 GLN A C 1
ATOM 686 O O . GLN A 1 86 ? 9.601 15.838 15.811 1.00 77.06 86 GLN A O 1
ATOM 691 N N . PHE A 1 87 ? 9.770 17.037 13.921 1.00 75.56 87 PHE A N 1
ATOM 692 C CA . PHE A 1 87 ? 8.929 16.153 13.118 1.00 75.56 87 PHE A CA 1
ATOM 693 C C . PHE A 1 87 ? 9.572 14.782 12.885 1.00 75.56 87 PHE A C 1
ATOM 695 O O . PHE A 1 87 ? 8.918 13.765 13.089 1.00 75.56 87 PHE A O 1
ATOM 702 N N . ALA A 1 88 ? 10.859 14.750 12.519 1.00 74.69 88 ALA A N 1
ATOM 703 C CA . ALA A 1 88 ? 11.600 13.503 12.326 1.00 74.69 88 ALA A CA 1
ATOM 704 C C . ALA A 1 88 ? 11.725 12.678 13.621 1.00 74.69 88 ALA A C 1
ATOM 706 O O . ALA A 1 88 ? 11.737 11.452 13.571 1.00 74.69 88 ALA A O 1
ATOM 707 N N . ALA A 1 89 ? 11.810 13.343 14.778 1.00 75.69 89 ALA A N 1
ATOM 708 C CA . ALA A 1 89 ? 11.944 12.686 16.076 1.00 75.69 89 ALA A CA 1
ATOM 709 C C . ALA A 1 89 ? 10.615 12.183 16.668 1.00 75.69 89 ALA A C 1
ATOM 711 O O . ALA A 1 89 ? 10.645 11.355 17.577 1.00 75.69 89 ALA A O 1
ATOM 712 N N . ALA A 1 90 ? 9.472 12.699 16.207 1.00 69.25 90 ALA A N 1
ATOM 713 C CA . ALA A 1 90 ? 8.170 12.391 16.791 1.00 69.25 90 ALA A CA 1
ATOM 714 C C . ALA A 1 90 ? 7.621 11.040 16.321 1.00 69.25 90 ALA A C 1
ATOM 716 O O . ALA A 1 90 ? 7.233 10.228 17.153 1.00 69.25 90 ALA A O 1
ATOM 717 N N . ASP A 1 91 ? 7.605 10.800 15.007 1.00 66.12 91 ASP A N 1
ATOM 718 C CA . ASP A 1 91 ? 6.963 9.627 14.412 1.00 66.12 91 ASP A CA 1
ATOM 719 C C . ASP A 1 91 ? 7.625 9.213 13.086 1.00 66.12 91 ASP A C 1
ATOM 721 O O . ASP A 1 91 ? 8.201 10.053 12.384 1.00 66.12 91 ASP A O 1
ATOM 725 N N . PRO A 1 92 ? 7.489 7.936 12.670 1.00 71.62 92 PRO A N 1
ATOM 726 C CA . PRO A 1 92 ? 7.787 7.524 11.304 1.00 71.62 92 PRO A CA 1
ATOM 727 C C . PRO A 1 92 ? 6.980 8.358 10.300 1.00 71.62 92 PRO A C 1
ATOM 729 O O . PRO A 1 92 ? 5.748 8.379 10.329 1.00 71.62 92 PRO A O 1
ATOM 732 N N . TYR A 1 93 ? 7.673 9.032 9.386 1.00 72.94 93 TYR A N 1
ATOM 733 C CA . TYR A 1 93 ? 7.058 9.887 8.373 1.00 72.94 93 TYR A CA 1
ATOM 734 C C . TYR A 1 93 ? 7.063 9.219 6.985 1.00 72.94 93 TYR A C 1
ATOM 736 O O . TYR A 1 93 ? 7.867 8.317 6.724 1.00 72.94 93 TYR A O 1
ATOM 744 N N . PRO A 1 94 ? 6.152 9.613 6.075 1.00 72.38 94 PRO A N 1
ATOM 745 C CA . PRO A 1 94 ? 6.133 9.091 4.715 1.00 72.38 94 PRO A CA 1
ATOM 746 C 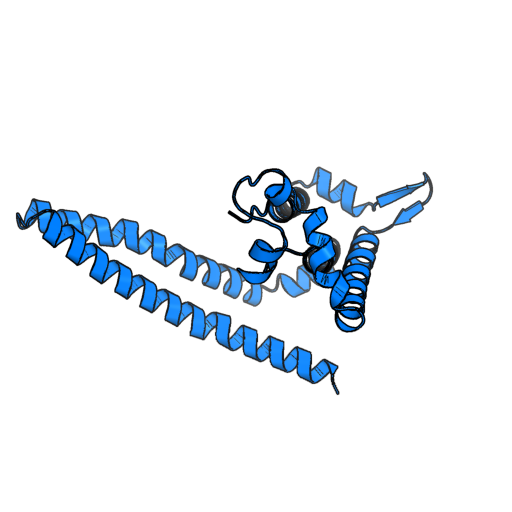C . PRO A 1 94 ? 7.376 9.560 3.961 1.00 72.38 94 PRO A C 1
ATOM 748 O O . PRO A 1 94 ? 7.682 10.749 3.903 1.00 72.38 94 PRO A O 1
ATOM 751 N N . ARG A 1 95 ? 8.080 8.605 3.362 1.00 81.00 95 ARG A N 1
ATOM 752 C CA . ARG A 1 95 ? 9.341 8.842 2.661 1.00 81.00 95 ARG A CA 1
ATOM 753 C C . ARG A 1 95 ? 9.230 8.530 1.179 1.00 81.00 95 ARG A C 1
ATOM 755 O O . ARG A 1 95 ? 8.410 7.693 0.780 1.00 81.00 95 ARG A O 1
ATOM 762 N N . VAL A 1 96 ? 10.070 9.183 0.378 1.00 86.19 96 VAL A N 1
ATOM 763 C CA . VAL A 1 96 ? 10.076 9.014 -1.082 1.00 86.19 96 VAL A CA 1
ATOM 764 C C . VAL A 1 96 ? 10.518 7.599 -1.449 1.00 86.19 96 VAL A C 1
ATOM 766 O O . VAL A 1 96 ? 9.911 6.960 -2.304 1.00 86.19 96 VAL A O 1
ATOM 769 N N . ASP A 1 97 ? 11.519 7.065 -0.752 1.00 88.06 97 ASP A N 1
ATOM 770 C CA . ASP A 1 97 ? 12.017 5.703 -0.951 1.00 88.06 97 ASP A CA 1
ATOM 771 C C . ASP A 1 97 ? 10.925 4.635 -0.713 1.00 88.06 97 ASP A C 1
ATOM 773 O O . ASP A 1 97 ? 10.785 3.703 -1.503 1.00 88.06 97 ASP A O 1
ATOM 777 N N . ASN A 1 98 ? 10.108 4.785 0.337 1.00 87.81 98 ASN A N 1
ATOM 778 C CA . ASN A 1 98 ? 8.941 3.939 0.608 1.00 87.81 98 ASN A CA 1
ATOM 779 C C . ASN A 1 98 ? 7.914 4.022 -0.527 1.00 87.81 98 ASN A C 1
ATOM 781 O O . ASN A 1 98 ? 7.442 2.988 -0.998 1.00 87.81 98 ASN A O 1
ATOM 785 N N . PHE A 1 99 ? 7.599 5.238 -0.982 1.00 88.06 99 PHE A N 1
ATOM 786 C CA . PHE A 1 99 ? 6.621 5.458 -2.047 1.00 88.06 99 PHE A CA 1
ATOM 787 C C . PHE A 1 99 ? 7.062 4.797 -3.353 1.00 88.06 99 PHE A C 1
ATOM 789 O O . PHE A 1 99 ? 6.288 4.062 -3.961 1.00 88.06 99 PHE A O 1
ATOM 796 N N . LEU A 1 100 ? 8.321 4.997 -3.749 1.00 91.94 100 LEU A N 1
ATOM 797 C CA . LEU A 1 100 ? 8.892 4.421 -4.965 1.00 91.94 100 LEU A CA 1
ATOM 798 C C . LEU A 1 100 ? 8.848 2.889 -4.962 1.00 91.94 100 LEU A C 1
ATOM 800 O O . LEU A 1 100 ? 8.500 2.283 -5.976 1.00 91.94 100 LEU A O 1
ATOM 804 N N . VAL A 1 101 ? 9.143 2.258 -3.820 1.00 92.38 101 VAL A N 1
ATOM 805 C CA . VAL A 1 101 ? 9.021 0.800 -3.683 1.00 92.38 101 VAL A CA 1
ATOM 806 C C . VAL A 1 101 ? 7.561 0.368 -3.791 1.00 92.38 101 VAL A C 1
ATOM 808 O O . VAL A 1 101 ? 7.244 -0.470 -4.632 1.00 92.38 101 VAL A O 1
ATOM 811 N N . ILE A 1 102 ? 6.673 0.937 -2.970 1.00 89.94 102 ILE A N 1
ATOM 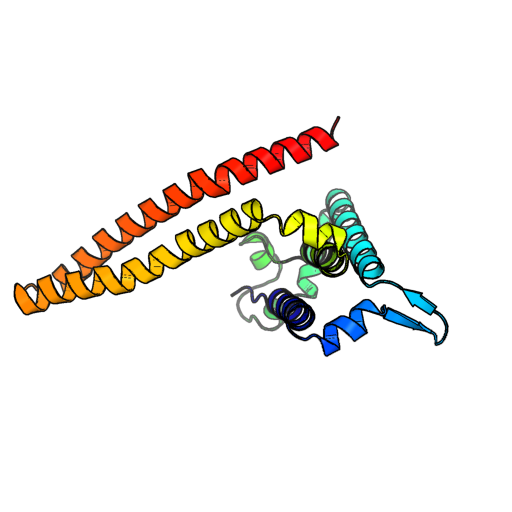812 C CA . ILE A 1 102 ? 5.271 0.505 -2.878 1.00 89.94 102 ILE A CA 1
ATOM 813 C C . ILE A 1 102 ? 4.550 0.730 -4.207 1.00 89.94 102 ILE A C 1
ATOM 815 O O . ILE A 1 102 ? 3.993 -0.208 -4.777 1.00 89.94 102 ILE A O 1
ATOM 819 N N . PHE A 1 103 ? 4.576 1.959 -4.720 1.00 91.75 103 PHE A N 1
ATOM 820 C CA . PHE A 1 103 ? 3.874 2.301 -5.948 1.00 91.75 103 PHE A CA 1
ATOM 821 C C . PHE A 1 103 ? 4.513 1.644 -7.172 1.00 91.75 103 PHE A C 1
ATOM 823 O O . PHE A 1 103 ? 3.788 1.162 -8.035 1.00 91.75 103 PHE A O 1
ATOM 830 N N . GLY A 1 104 ? 5.847 1.538 -7.225 1.00 92.12 104 GLY A N 1
ATOM 831 C CA . GLY A 1 104 ? 6.532 0.817 -8.300 1.00 92.12 104 GLY A CA 1
ATOM 832 C C . GLY A 1 104 ? 6.102 -0.650 -8.379 1.00 92.12 104 GLY A C 1
ATOM 833 O O . GLY A 1 104 ? 5.752 -1.131 -9.455 1.00 92.12 104 GLY A O 1
ATOM 834 N N . VAL A 1 105 ? 6.023 -1.342 -7.233 1.00 92.25 105 VAL A N 1
ATOM 835 C CA . VAL A 1 105 ? 5.557 -2.738 -7.172 1.00 92.25 105 VAL A CA 1
ATOM 836 C C . VAL A 1 105 ? 4.090 -2.849 -7.577 1.00 92.25 105 VAL A C 1
ATOM 838 O O . VAL A 1 105 ? 3.752 -3.729 -8.368 1.00 92.25 105 VAL A O 1
ATOM 841 N N . LEU A 1 106 ? 3.226 -1.957 -7.085 1.00 91.06 106 LEU A N 1
ATOM 842 C CA . LEU A 1 106 ? 1.815 -1.930 -7.478 1.00 91.06 106 LEU A CA 1
ATOM 843 C C . LEU A 1 106 ? 1.659 -1.726 -8.987 1.00 91.06 106 LEU A C 1
ATOM 845 O O . LEU A 1 106 ? 0.927 -2.471 -9.630 1.00 91.06 106 LEU A O 1
ATOM 849 N N . LEU A 1 107 ? 2.402 -0.789 -9.574 1.00 90.81 107 LEU A N 1
ATOM 850 C CA . LEU A 1 107 ? 2.366 -0.526 -11.008 1.00 90.81 107 LEU A CA 1
ATOM 851 C C . LEU A 1 107 ? 2.780 -1.767 -11.818 1.00 90.81 107 LEU A C 1
ATOM 853 O O . LEU A 1 107 ? 2.119 -2.106 -12.797 1.00 90.81 107 LEU A O 1
ATOM 857 N N . ILE A 1 108 ? 3.829 -2.486 -11.397 1.00 92.06 108 ILE A N 1
ATOM 858 C CA . ILE A 1 108 ? 4.249 -3.749 -12.032 1.00 92.06 108 ILE A CA 1
ATOM 859 C C . ILE A 1 108 ? 3.141 -4.800 -11.933 1.00 92.06 108 ILE A C 1
ATOM 861 O O . ILE A 1 108 ? 2.825 -5.452 -12.927 1.00 92.06 108 ILE A O 1
ATOM 865 N N . VAL A 1 109 ? 2.567 -4.981 -10.742 1.00 91.12 109 VAL A N 1
ATOM 866 C CA . VAL A 1 109 ? 1.540 -5.996 -10.478 1.00 91.12 109 VAL A CA 1
ATOM 867 C C . VAL A 1 109 ? 0.284 -5.741 -11.303 1.00 91.12 109 VAL A C 1
ATOM 869 O O . VAL A 1 109 ? -0.193 -6.661 -11.968 1.00 91.12 109 VAL A O 1
ATOM 872 N N . GLU A 1 110 ? -0.221 -4.509 -11.291 1.00 89.06 110 GLU A N 1
ATOM 873 C CA . GLU A 1 110 ? -1.483 -4.155 -11.944 1.00 89.06 110 GLU A CA 1
ATOM 874 C C . GLU A 1 110 ? -1.368 -4.162 -13.471 1.00 89.06 110 GLU A C 1
ATOM 876 O O . GLU A 1 110 ? -2.293 -4.586 -14.160 1.00 89.06 110 GLU A O 1
ATOM 881 N N . THR A 1 111 ? -0.210 -3.776 -14.014 1.00 86.94 111 THR A N 1
ATOM 882 C CA . THR A 1 111 ? 0.014 -3.746 -15.472 1.00 86.94 111 THR A CA 1
ATOM 883 C C . THR A 1 111 ? 0.526 -5.069 -16.043 1.00 86.94 111 THR A C 1
ATOM 885 O O . THR A 1 111 ? 0.629 -5.221 -17.259 1.00 86.94 111 THR A O 1
ATOM 888 N N . THR A 1 112 ? 0.819 -6.062 -15.193 1.00 88.88 112 THR A N 1
ATOM 889 C CA . THR A 1 112 ? 1.255 -7.398 -15.621 1.00 88.88 112 THR A CA 1
ATOM 890 C C . THR A 1 112 ? 0.132 -8.419 -15.410 1.00 88.88 112 THR A C 1
ATOM 892 O O . THR A 1 112 ? -0.059 -8.898 -14.287 1.00 88.88 112 THR A O 1
ATOM 895 N N . PRO A 1 113 ? -0.556 -8.883 -16.475 1.00 85.38 113 PRO A N 1
ATOM 896 C CA . PRO A 1 113 ? -1.721 -9.762 -16.345 1.00 85.38 113 PRO A CA 1
ATOM 897 C C . PRO A 1 113 ? -1.450 -11.050 -15.560 1.00 85.38 113 PRO A C 1
ATOM 899 O O . PRO A 1 113 ? -2.291 -11.500 -14.788 1.00 85.38 113 PRO A O 1
ATOM 902 N N . LYS A 1 114 ? -0.258 -11.640 -15.721 1.00 85.75 114 LYS A N 1
ATOM 903 C CA . LYS A 1 114 ? 0.135 -12.863 -15.000 1.00 85.75 114 LYS A CA 1
ATOM 904 C C . LYS A 1 114 ? 0.306 -12.625 -13.498 1.00 85.75 114 LYS A C 1
ATOM 906 O O . LYS A 1 114 ? -0.109 -13.466 -12.705 1.00 85.75 114 LYS A O 1
ATOM 911 N N . ALA A 1 115 ? 0.908 -11.497 -13.115 1.00 85.00 115 ALA A N 1
ATOM 912 C CA . ALA A 1 115 ? 1.107 -11.135 -11.714 1.00 85.00 115 ALA A CA 1
ATOM 913 C C . ALA A 1 115 ? -0.241 -10.829 -11.054 1.00 85.00 115 ALA A C 1
ATOM 915 O O . ALA A 1 115 ? -0.560 -11.418 -10.022 1.00 85.00 115 ALA A O 1
ATOM 916 N N . CYS A 1 116 ? -1.067 -10.015 -11.718 1.00 84.81 116 CYS A N 1
ATOM 917 C CA . CYS A 1 116 ? -2.433 -9.724 -11.298 1.00 84.81 116 CYS A CA 1
ATOM 918 C C . CYS A 1 116 ? -3.257 -11.013 -11.134 1.00 84.81 116 CYS A C 1
ATOM 920 O O . CYS A 1 116 ? -3.873 -11.212 -10.092 1.00 84.81 116 CYS A O 1
ATOM 922 N N . ALA A 1 117 ? -3.211 -11.948 -12.093 1.00 84.44 117 ALA A N 1
ATOM 923 C CA . ALA A 1 117 ? -3.941 -13.216 -12.008 1.00 84.44 117 ALA A CA 1
ATOM 924 C C . ALA A 1 117 ? -3.470 -14.110 -10.846 1.00 84.44 117 ALA A C 1
ATOM 926 O O . ALA A 1 117 ? -4.294 -14.723 -10.168 1.00 84.44 117 ALA A O 1
ATOM 927 N N . CYS A 1 118 ? -2.158 -14.171 -10.599 1.00 85.31 118 CYS A N 1
ATOM 928 C CA . CYS A 1 118 ? -1.584 -14.927 -9.485 1.00 85.31 118 CYS A CA 1
ATOM 929 C C . CYS A 1 118 ? -2.015 -14.343 -8.129 1.00 85.31 118 CYS A C 1
ATOM 931 O O . CYS A 1 118 ? -2.474 -15.071 -7.247 1.00 85.31 118 CYS A O 1
ATOM 933 N N . LEU A 1 119 ? -1.932 -13.019 -7.985 1.00 84.31 119 LEU A N 1
ATOM 934 C CA . LEU A 1 119 ? -2.283 -12.307 -6.754 1.00 84.31 119 LEU A CA 1
ATOM 935 C C . LEU A 1 119 ? -3.801 -12.175 -6.550 1.00 84.31 119 LEU A C 1
ATOM 937 O O . LEU A 1 119 ? -4.266 -12.065 -5.419 1.00 84.31 119 LEU A O 1
ATOM 941 N N . SER A 1 120 ? -4.585 -12.301 -7.622 1.00 82.94 120 SER A N 1
ATOM 942 C CA . SER A 1 120 ? -6.053 -12.350 -7.601 1.00 82.94 120 SER A CA 1
ATOM 943 C C . SER A 1 120 ? -6.609 -13.761 -7.381 1.00 82.94 120 SER A C 1
ATOM 945 O O . SER A 1 120 ? -7.788 -14.019 -7.646 1.00 82.94 120 SER A O 1
ATOM 947 N N . ALA A 1 121 ? -5.793 -14.709 -6.904 1.00 86.19 121 ALA A N 1
ATOM 948 C CA . ALA A 1 121 ? -6.274 -16.047 -6.588 1.00 86.19 121 ALA A CA 1
ATOM 949 C C . ALA A 1 121 ? -7.462 -15.970 -5.613 1.00 86.19 121 ALA A C 1
ATOM 951 O O . ALA A 1 121 ? -7.422 -15.259 -4.609 1.00 86.19 121 ALA A O 1
ATOM 952 N N . LYS A 1 122 ? -8.534 -16.728 -5.892 1.00 82.88 122 LYS A N 1
ATOM 953 C CA . LYS A 1 122 ? -9.813 -16.642 -5.155 1.00 82.88 122 LYS A CA 1
ATOM 954 C C . LYS A 1 122 ? -9.646 -16.717 -3.636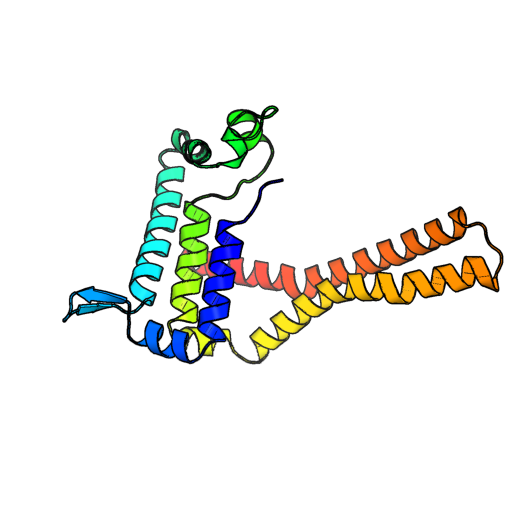 1.00 82.88 122 LYS A C 1
ATOM 956 O O . LYS A 1 122 ? -10.381 -16.061 -2.907 1.00 82.88 122 LYS A O 1
ATOM 961 N N . TRP A 1 123 ? -8.690 -17.511 -3.160 1.00 81.75 123 TRP A N 1
ATOM 962 C CA . TRP A 1 123 ? -8.402 -17.651 -1.737 1.00 81.75 123 TRP A CA 1
ATOM 963 C C . TRP A 1 123 ? -7.737 -16.395 -1.145 1.00 81.75 123 TRP A C 1
ATOM 965 O O . TRP A 1 123 ? -8.156 -15.966 -0.074 1.00 81.75 123 TRP A O 1
ATOM 975 N N . LEU A 1 124 ? -6.793 -15.756 -1.852 1.00 79.12 124 LEU A N 1
ATOM 976 C CA . LEU A 1 124 ? -6.179 -14.480 -1.449 1.00 79.12 124 LEU A CA 1
ATOM 977 C C . LEU A 1 124 ? -7.223 -13.370 -1.393 1.00 79.12 124 LEU A C 1
ATOM 979 O O . LEU A 1 124 ? -7.348 -12.678 -0.385 1.00 79.12 124 LEU A O 1
ATOM 983 N N . VAL A 1 125 ? -8.041 -13.263 -2.441 1.00 79.38 125 VAL A N 1
ATOM 984 C CA . VAL A 1 125 ? -9.130 -12.281 -2.506 1.00 79.38 125 VAL A CA 1
ATOM 985 C C . VAL A 1 125 ? -10.139 -12.514 -1.383 1.00 79.38 125 VAL A C 1
ATOM 987 O O . VAL A 1 125 ? -10.625 -11.559 -0.783 1.00 79.38 125 VAL A O 1
ATOM 990 N N . GLN A 1 126 ? -10.438 -13.771 -1.045 1.00 79.25 126 GLN A N 1
ATOM 991 C CA . GLN A 1 126 ? -11.352 -14.092 0.047 1.00 79.25 126 GLN A CA 1
ATOM 992 C C . GLN A 1 126 ? -10.761 -13.767 1.424 1.00 79.25 126 GLN A C 1
ATOM 994 O O . GLN A 1 126 ? -11.498 -13.309 2.297 1.00 79.25 126 GLN A O 1
ATOM 999 N N . ILE A 1 127 ? -9.454 -13.961 1.624 1.00 78.25 127 ILE A N 1
ATOM 1000 C CA . ILE A 1 127 ? -8.752 -13.517 2.836 1.00 78.25 127 ILE A CA 1
ATOM 1001 C C . ILE A 1 127 ? -8.801 -11.990 2.933 1.00 78.25 127 ILE A C 1
ATOM 1003 O O . ILE A 1 127 ? -9.202 -11.482 3.975 1.00 78.25 127 ILE A O 1
ATOM 1007 N N . GLY A 1 128 ? -8.504 -11.268 1.848 1.00 70.44 128 GLY A N 1
ATOM 1008 C CA . GLY A 1 128 ? -8.577 -9.804 1.799 1.00 70.44 128 GLY A CA 1
ATOM 1009 C C . GLY A 1 128 ? -9.991 -9.259 2.038 1.00 70.44 128 GLY A C 1
ATOM 1010 O O . GLY A 1 128 ? -10.197 -8.358 2.847 1.00 70.44 128 GLY A O 1
ATOM 1011 N N . ARG A 1 129 ? -11.014 -9.859 1.413 1.00 72.38 129 ARG A N 1
ATOM 1012 C CA . ARG A 1 129 ? -12.422 -9.515 1.679 1.00 72.38 129 ARG A CA 1
ATOM 1013 C C . ARG A 1 129 ? -12.779 -9.726 3.139 1.00 72.38 129 ARG A C 1
ATOM 1015 O O . ARG A 1 129 ? -13.494 -8.906 3.708 1.00 72.38 129 ARG A O 1
ATOM 1022 N N . ARG A 1 130 ? -12.326 -10.826 3.742 1.00 71.69 130 ARG A N 1
ATOM 1023 C CA . ARG A 1 130 ? -12.610 -11.135 5.146 1.00 71.69 130 ARG A CA 1
ATOM 1024 C C . ARG A 1 130 ? -11.844 -10.220 6.089 1.00 71.69 130 ARG A C 1
ATOM 1026 O O . ARG A 1 130 ? -12.454 -9.771 7.046 1.00 71.69 130 ARG A O 1
ATOM 1033 N N . SER A 1 131 ? -10.584 -9.893 5.818 1.00 67.44 131 SER A N 1
ATOM 1034 C CA . SER A 1 131 ? -9.794 -8.991 6.661 1.00 67.44 131 SER A CA 1
ATOM 1035 C C . SER A 1 131 ? -10.399 -7.585 6.689 1.00 67.44 131 SER A C 1
ATOM 1037 O O . SER A 1 131 ? -10.638 -7.052 7.771 1.00 67.44 131 SER A O 1
ATOM 1039 N N . LEU A 1 132 ? -10.778 -7.043 5.524 1.00 68.81 132 LEU A N 1
ATOM 1040 C CA . LEU A 1 132 ? -11.492 -5.768 5.432 1.00 68.81 132 LEU A CA 1
ATOM 1041 C C . LEU A 1 132 ? -12.878 -5.849 6.084 1.00 68.81 132 LEU A C 1
ATOM 1043 O O . LEU A 1 132 ? -13.260 -4.950 6.823 1.00 68.81 132 LEU A O 1
ATOM 1047 N N . SER A 1 133 ? -13.626 -6.935 5.860 1.00 68.62 133 SER A N 1
ATOM 1048 C CA . SER A 1 133 ? -14.944 -7.114 6.484 1.00 68.62 133 SER A CA 1
ATOM 1049 C C . SER A 1 133 ? -14.849 -7.204 8.005 1.00 68.62 133 SER A C 1
ATOM 1051 O O . SER A 1 133 ? -15.689 -6.630 8.677 1.00 68.62 133 SER A O 1
ATOM 1053 N N . ILE A 1 134 ? -13.840 -7.882 8.560 1.00 69.69 134 ILE A N 1
ATOM 1054 C CA . ILE A 1 134 ? -13.589 -7.963 10.008 1.00 69.69 134 ILE A CA 1
ATOM 1055 C C . ILE A 1 134 ? -13.246 -6.574 10.554 1.00 69.69 134 ILE A C 1
ATOM 1057 O O . ILE A 1 134 ? -13.796 -6.164 11.574 1.00 69.69 134 ILE A O 1
ATOM 1061 N N . PHE A 1 135 ? -12.403 -5.826 9.840 1.00 67.81 135 PHE A N 1
ATOM 1062 C CA . PHE A 1 135 ? -12.034 -4.468 10.223 1.00 67.81 135 PHE A CA 1
ATOM 1063 C C . PHE A 1 135 ? -13.215 -3.490 10.156 1.00 67.81 135 PHE A C 1
ATOM 1065 O O . PHE A 1 135 ? -13.355 -2.647 11.029 1.00 67.81 135 PHE A O 1
ATOM 1072 N N . VAL A 1 136 ? -14.103 -3.593 9.165 1.00 69.00 136 VAL A N 1
ATOM 1073 C CA . VAL A 1 136 ? -15.277 -2.708 9.029 1.00 69.00 136 VAL A CA 1
ATOM 1074 C C . VAL A 1 136 ? -16.458 -3.178 9.891 1.00 69.00 136 VAL A C 1
ATOM 1076 O O . VAL A 1 136 ? -17.274 -2.363 10.328 1.00 69.00 136 VAL A O 1
ATOM 1079 N N . ALA A 1 137 ? -16.546 -4.476 10.196 1.00 69.88 137 ALA A N 1
ATOM 1080 C CA . ALA A 1 137 ? -17.596 -5.044 11.041 1.00 69.88 137 ALA A CA 1
ATOM 1081 C C . ALA A 1 137 ? -17.598 -4.437 12.445 1.00 69.88 137 ALA A C 1
ATOM 1083 O O . ALA A 1 137 ? -18.681 -4.271 13.007 1.00 69.88 137 ALA A O 1
ATOM 1084 N N . GLN A 1 138 ? -16.436 -4.033 12.978 1.00 69.56 138 GLN A N 1
ATOM 1085 C CA . GLN A 1 138 ? -16.374 -3.326 14.260 1.00 69.56 138 GLN A CA 1
ATOM 1086 C C . GLN A 1 138 ? -17.298 -2.094 14.240 1.00 69.56 138 GLN A C 1
ATOM 1088 O O . GLN A 1 138 ? -18.168 -1.960 15.098 1.00 69.56 138 GLN A O 1
ATOM 1093 N N . SER A 1 139 ? -17.215 -1.270 13.188 1.00 69.44 139 SER A N 1
ATOM 1094 C CA . SER A 1 139 ? -17.980 -0.029 12.994 1.00 69.44 139 SER A CA 1
ATOM 1095 C C . SER A 1 139 ? -19.481 -0.285 12.841 1.00 69.44 139 SER A C 1
ATOM 1097 O O . SER A 1 139 ? -20.310 0.455 13.370 1.00 69.44 139 SER A O 1
ATOM 1099 N N . ALA A 1 140 ? -19.852 -1.366 12.153 1.00 71.62 140 ALA A N 1
ATOM 1100 C CA . ALA A 1 140 ? -21.249 -1.767 12.006 1.00 71.62 140 ALA A CA 1
ATOM 1101 C C . ALA A 1 140 ? -21.847 -2.276 13.330 1.00 71.62 140 ALA A C 1
ATOM 1103 O O . ALA A 1 140 ? -23.015 -2.012 13.631 1.00 71.62 140 ALA A O 1
ATOM 1104 N N . VAL A 1 141 ? -21.051 -2.971 14.147 1.00 70.62 141 VAL A N 1
ATOM 1105 C CA . VAL A 1 141 ? -21.445 -3.422 15.488 1.00 70.62 141 VAL A CA 1
ATOM 1106 C C . VAL A 1 141 ? -21.637 -2.234 16.432 1.00 70.62 141 VAL A C 1
ATOM 1108 O O . VAL A 1 141 ? -22.652 -2.190 17.131 1.00 70.62 141 VAL A O 1
ATOM 1111 N N . PHE A 1 142 ? -20.751 -1.230 16.386 1.00 72.31 142 PHE A N 1
ATOM 1112 C CA . PHE A 1 142 ? -20.936 0.042 17.100 1.00 72.31 142 PHE A CA 1
ATOM 1113 C C . PHE A 1 142 ? -22.298 0.668 16.789 1.00 72.31 142 PHE A C 1
ATOM 1115 O O . PHE A 1 142 ? -23.052 1.011 17.701 1.00 72.31 142 PHE A O 1
ATOM 1122 N N . TRP A 1 143 ? -22.632 0.779 15.502 1.00 71.50 143 TRP A N 1
ATOM 1123 C CA . TRP A 1 143 ? -23.868 1.422 15.070 1.00 71.50 143 TRP A CA 1
ATOM 1124 C C . TRP A 1 143 ? -25.114 0.611 15.440 1.00 71.50 143 TRP A C 1
ATOM 1126 O O . TRP A 1 143 ? -26.086 1.148 15.959 1.00 71.50 143 TRP A O 1
ATOM 1136 N N . THR A 1 144 ? -25.101 -0.702 15.211 1.00 82.56 144 THR A N 1
ATOM 1137 C CA . THR A 1 144 ? -26.305 -1.535 15.360 1.00 82.56 144 THR A CA 1
ATOM 1138 C C . THR A 1 144 ? -26.566 -1.980 16.796 1.00 82.56 144 THR A C 1
ATOM 1140 O O . THR A 1 144 ? -27.706 -1.903 17.258 1.00 82.56 144 THR A O 1
ATOM 1143 N N . ILE A 1 145 ? -25.538 -2.439 17.514 1.00 82.75 145 ILE A N 1
ATOM 1144 C CA . ILE A 1 145 ? -25.670 -2.919 18.896 1.00 82.75 145 ILE A CA 1
ATOM 1145 C C . ILE A 1 145 ? -25.651 -1.737 19.863 1.00 82.75 145 ILE A C 1
ATOM 1147 O O . ILE A 1 145 ? -26.485 -1.682 20.765 1.00 82.75 145 ILE A O 1
ATOM 1151 N N . GLY A 1 146 ? -24.760 -0.764 19.647 1.00 82.19 146 GLY A N 1
ATOM 1152 C CA . GLY A 1 146 ? -24.631 0.405 20.518 1.00 82.19 146 GLY A CA 1
ATOM 1153 C C . GLY A 1 146 ? -25.909 1.240 20.583 1.00 82.19 146 GLY A C 1
ATOM 1154 O O . GLY A 1 146 ? -26.390 1.536 21.676 1.00 82.19 146 GLY A O 1
ATOM 1155 N N . ILE A 1 147 ? -26.522 1.548 19.433 1.00 84.88 147 ILE A N 1
ATOM 1156 C CA . ILE A 1 147 ? -27.775 2.321 19.397 1.00 84.88 147 ILE A CA 1
ATOM 1157 C C . ILE A 1 147 ? -28.923 1.540 20.041 1.00 84.88 147 ILE A C 1
ATOM 1159 O O . ILE A 1 147 ? -29.646 2.097 20.862 1.00 84.88 147 ILE A O 1
ATOM 1163 N N . LYS A 1 148 ? -29.088 0.247 19.733 1.00 87.75 148 LYS A N 1
ATOM 1164 C CA . LYS A 1 148 ? -30.155 -0.566 20.345 1.00 87.75 148 LYS A CA 1
ATOM 1165 C C . LYS A 1 148 ? -30.005 -0.672 21.860 1.00 87.75 148 LYS A C 1
ATOM 1167 O O . LYS A 1 148 ? -30.997 -0.565 22.575 1.00 87.75 148 LYS A O 1
ATOM 1172 N N . LEU A 1 149 ? -28.777 -0.845 22.345 1.00 87.94 149 LEU A N 1
ATOM 1173 C CA . LEU A 1 149 ? -28.488 -0.895 23.773 1.00 87.94 149 LEU A CA 1
ATOM 1174 C C . LEU A 1 149 ? -28.790 0.446 24.452 1.00 87.94 149 LEU A C 1
ATOM 1176 O O . LEU A 1 149 ? -29.407 0.464 25.515 1.00 87.94 149 LEU A O 1
ATOM 1180 N N . PHE A 1 150 ? -28.415 1.564 23.823 1.00 89.12 150 PHE A N 1
ATOM 1181 C CA . PHE A 1 150 ? -28.744 2.897 24.323 1.00 89.12 150 PHE A CA 1
ATOM 1182 C C . PHE A 1 150 ? -30.257 3.114 24.408 1.00 89.12 150 PHE A C 1
ATOM 1184 O O . PHE A 1 150 ? -30.752 3.545 25.448 1.00 89.12 150 PHE A O 1
ATOM 1191 N N . LEU A 1 151 ? -30.991 2.791 23.337 1.00 90.38 151 LEU A N 1
ATOM 1192 C CA . LEU A 1 151 ? -32.446 2.932 23.292 1.00 90.38 151 LEU A CA 1
ATOM 1193 C C . LEU A 1 151 ? -33.104 2.086 24.387 1.00 90.38 151 LEU A C 1
ATOM 1195 O O . LEU A 1 151 ? -33.927 2.605 25.133 1.00 90.38 151 LEU A O 1
ATOM 1199 N N . HIS A 1 152 ? -32.675 0.835 24.571 1.00 90.62 152 HIS A N 1
ATOM 1200 C CA . HIS A 1 152 ? -33.232 -0.027 25.612 1.00 90.62 152 HIS A CA 1
ATOM 1201 C C . HIS A 1 152 ? -32.958 0.496 27.033 1.00 90.62 152 HIS A C 1
ATOM 1203 O O . HIS A 1 152 ? -33.843 0.516 27.887 1.00 90.62 152 HIS A O 1
ATOM 1209 N N . LEU A 1 153 ? -31.733 0.949 27.310 1.00 89.56 153 LEU A N 1
ATOM 1210 C CA . LEU A 1 153 ? -31.367 1.433 28.643 1.00 89.56 153 LEU A CA 1
ATOM 1211 C C . LEU A 1 153 ? -31.988 2.798 28.956 1.00 89.56 153 LEU A C 1
ATOM 1213 O O . LEU A 1 153 ? -32.443 3.022 30.076 1.00 89.56 153 LEU A O 1
ATOM 1217 N N . HIS A 1 154 ? -32.004 3.722 28.000 1.00 90.31 154 HIS A N 1
ATOM 1218 C CA . HIS A 1 154 ? -32.473 5.082 28.242 1.00 90.31 154 HIS A CA 1
ATOM 1219 C C . HIS A 1 154 ? -33.989 5.230 28.070 1.00 90.31 154 HIS A C 1
ATOM 1221 O O . HIS A 1 154 ? -34.621 5.854 28.919 1.00 90.31 154 HIS A O 1
ATOM 1227 N N . LEU A 1 155 ? -34.573 4.660 27.007 1.00 87.25 155 LEU A N 1
ATOM 1228 C CA . LEU A 1 155 ? -36.000 4.817 26.699 1.00 87.25 155 LEU A CA 1
ATOM 1229 C C . LEU A 1 155 ? -36.868 3.763 27.393 1.00 87.25 155 LEU A C 1
ATOM 1231 O O . LEU A 1 155 ? -37.852 4.137 28.020 1.00 87.25 155 LEU A O 1
ATOM 1235 N N . ASP A 1 156 ? -36.499 2.478 27.345 1.00 90.62 156 ASP A N 1
ATOM 1236 C CA . ASP A 1 156 ? -37.354 1.419 27.916 1.00 90.62 156 ASP A CA 1
ATOM 1237 C C . ASP A 1 156 ? -37.162 1.265 29.433 1.00 90.62 156 ASP A C 1
ATOM 1239 O O . ASP A 1 156 ? -38.105 0.978 30.168 1.00 90.62 156 ASP A O 1
ATOM 1243 N N . ARG A 1 157 ? -35.924 1.431 29.918 1.00 88.38 157 ARG A N 1
ATOM 1244 C CA . ARG A 1 157 ? -35.546 1.238 31.333 1.00 88.38 157 ARG A CA 1
ATOM 1245 C C . ARG A 1 157 ? -35.436 2.544 32.129 1.00 88.38 157 ARG A C 1
ATOM 1247 O O . ARG A 1 157 ? -35.215 2.488 33.335 1.00 88.38 157 ARG A O 1
ATOM 1254 N N . GLY A 1 158 ? -35.568 3.703 31.475 1.00 89.19 158 GLY A N 1
ATOM 1255 C CA . GLY A 1 158 ? -35.536 5.025 32.116 1.00 89.19 158 GLY A CA 1
ATOM 1256 C C . GLY A 1 158 ? -34.201 5.392 32.778 1.00 89.19 158 GLY A C 1
ATOM 1257 O O . GLY A 1 158 ? -34.163 6.219 33.688 1.00 89.19 158 GLY A O 1
ATOM 1258 N N . THR A 1 159 ? -33.095 4.771 32.362 1.00 90.00 159 THR A N 1
ATOM 1259 C CA . THR A 1 159 ? -31.780 4.984 32.984 1.00 90.00 159 THR A CA 1
ATOM 1260 C C . THR A 1 159 ? -31.196 6.334 32.559 1.00 90.00 159 THR A C 1
ATOM 1262 O O . THR A 1 159 ? -31.503 6.845 31.480 1.00 90.00 159 THR A O 1
ATOM 1265 N N . SER A 1 160 ? -30.314 6.928 33.371 1.00 91.69 160 SER A N 1
ATOM 1266 C CA . SER A 1 160 ? -29.675 8.202 33.015 1.00 91.69 160 SER A CA 1
ATOM 1267 C C . SER A 1 160 ? -28.876 8.097 31.704 1.00 91.69 160 SER A C 1
ATOM 1269 O O . SER A 1 160 ? -28.279 7.056 31.408 1.00 91.69 160 SER A O 1
ATOM 1271 N N . LYS A 1 161 ? -28.807 9.196 30.935 1.00 88.25 161 LYS A N 1
ATOM 1272 C CA . LYS A 1 161 ? -28.019 9.254 29.686 1.00 88.25 161 LYS A CA 1
ATOM 1273 C C . LYS A 1 161 ? -26.549 8.899 29.916 1.00 88.25 161 LYS A C 1
ATOM 1275 O O . LYS A 1 161 ? -25.953 8.215 29.091 1.00 88.25 161 LYS A O 1
ATOM 1280 N N . ALA A 1 162 ? -25.980 9.330 31.044 1.00 88.44 162 ALA A N 1
ATOM 1281 C CA . ALA A 1 162 ? -24.594 9.041 31.401 1.00 88.44 162 ALA A CA 1
ATOM 1282 C C . ALA A 1 162 ? -24.360 7.533 31.585 1.00 88.44 162 ALA A C 1
ATOM 1284 O O . ALA A 1 162 ? -23.410 6.983 31.033 1.00 88.44 162 ALA A O 1
ATOM 1285 N N . THR A 1 163 ? -25.264 6.848 32.290 1.00 87.88 163 THR A N 1
ATOM 1286 C CA . THR A 1 163 ? -25.179 5.399 32.520 1.00 87.88 163 THR A CA 1
ATOM 1287 C C . THR A 1 163 ? -25.355 4.607 31.223 1.00 87.88 163 THR A C 1
ATOM 1289 O O . THR A 1 163 ? -24.605 3.666 30.975 1.00 87.88 163 THR A O 1
ATOM 1292 N N . ALA A 1 164 ? -26.304 5.006 30.370 1.00 88.31 164 ALA A N 1
ATOM 1293 C CA . ALA A 1 164 ? -26.519 4.367 29.073 1.00 88.31 164 ALA A CA 1
ATOM 1294 C C . ALA A 1 164 ? -25.303 4.541 28.143 1.00 88.31 164 ALA A C 1
ATOM 1296 O O . ALA A 1 164 ? -24.846 3.569 27.545 1.00 88.31 164 ALA A O 1
ATOM 1297 N N . ASN A 1 165 ? -24.721 5.745 28.081 1.00 87.69 165 ASN A N 1
ATOM 1298 C CA . ASN A 1 165 ? -23.503 6.006 27.307 1.00 87.69 165 ASN A CA 1
ATOM 1299 C C . ASN A 1 165 ? -22.310 5.190 27.813 1.00 87.69 165 ASN A C 1
ATOM 1301 O O . ASN A 1 165 ? -21.564 4.634 27.011 1.00 87.69 165 ASN A O 1
ATOM 1305 N N . PHE A 1 166 ? -22.144 5.081 29.134 1.00 90.25 166 PHE A N 1
ATOM 1306 C CA . PHE A 1 166 ? -21.082 4.270 29.722 1.00 90.25 166 PHE A CA 1
ATOM 1307 C C . PHE A 1 166 ? -21.242 2.781 29.380 1.00 90.25 166 PHE A C 1
ATOM 1309 O O . PHE A 1 166 ? -20.278 2.134 28.979 1.00 90.25 166 PHE A O 1
ATOM 1316 N N . ALA A 1 167 ? -22.462 2.241 29.457 1.00 88.50 167 ALA A N 1
ATOM 1317 C CA . ALA A 1 167 ? -22.735 0.856 29.077 1.00 88.50 167 ALA A CA 1
ATOM 1318 C C . ALA A 1 167 ? -22.423 0.585 27.594 1.00 88.50 167 ALA A C 1
ATOM 1320 O O . ALA A 1 167 ? -21.799 -0.427 27.269 1.00 88.50 167 ALA A O 1
ATOM 1321 N N . VAL A 1 168 ? -22.797 1.506 26.698 1.00 88.75 168 VAL A N 1
ATOM 1322 C CA . VAL A 1 168 ? -22.450 1.417 25.271 1.00 88.75 168 VAL A CA 1
ATOM 1323 C C . VAL A 1 168 ? -20.939 1.465 25.070 1.00 88.75 168 VAL A C 1
ATOM 1325 O O . VAL A 1 168 ? -20.411 0.625 24.346 1.00 88.75 168 VAL A O 1
ATOM 1328 N N . LEU A 1 169 ? -20.230 2.378 25.742 1.00 87.81 169 LEU A N 1
ATOM 1329 C CA . LEU A 1 169 ? -18.771 2.478 25.666 1.00 87.81 169 LEU A CA 1
ATOM 1330 C C . LEU A 1 169 ? -18.096 1.154 26.047 1.00 87.81 169 LEU A C 1
ATOM 1332 O O . LEU A 1 169 ? -17.218 0.687 25.322 1.00 87.81 169 LEU A O 1
ATOM 1336 N N . VAL A 1 170 ? -18.525 0.521 27.143 1.00 89.69 170 VAL A N 1
ATOM 1337 C CA . VAL A 1 170 ? -17.977 -0.766 27.595 1.00 89.69 170 VAL A CA 1
ATOM 1338 C C . VAL A 1 170 ? -18.208 -1.862 26.555 1.00 89.69 170 VAL A C 1
ATOM 1340 O O . VAL A 1 170 ? -17.252 -2.508 26.125 1.00 89.69 170 VAL A O 1
ATOM 1343 N N . VAL A 1 171 ? -19.451 -2.057 26.102 1.00 87.31 171 VAL A N 1
ATOM 1344 C CA . VAL A 1 171 ? -19.786 -3.110 25.123 1.00 87.31 171 VAL A CA 1
ATOM 1345 C C . VAL A 1 171 ? -19.022 -2.918 23.820 1.00 87.31 171 VAL A C 1
ATOM 1347 O O . VAL A 1 171 ? -18.528 -3.877 23.221 1.00 87.31 171 VAL A O 1
ATOM 1350 N N . ALA A 1 172 ? -18.897 -1.674 23.385 1.00 83.44 172 ALA A N 1
ATOM 1351 C CA . ALA A 1 172 ? -18.269 -1.363 22.124 1.00 83.44 172 ALA A CA 1
ATOM 1352 C C . ALA A 1 172 ? -16.733 -1.458 22.194 1.00 83.44 172 ALA A C 1
ATOM 1354 O O . ALA A 1 172 ? -16.102 -1.950 21.258 1.00 83.44 172 ALA A O 1
ATOM 1355 N N . THR A 1 173 ? -16.138 -1.127 23.345 1.00 85.81 173 THR A N 1
ATOM 1356 C CA . THR A 1 173 ? -14.713 -1.373 23.626 1.00 85.81 173 THR A CA 1
ATOM 1357 C C . THR A 1 173 ? -14.406 -2.870 23.620 1.00 85.81 173 THR A C 1
ATOM 1359 O O . THR A 1 173 ? -13.488 -3.306 22.931 1.00 85.81 173 THR A O 1
ATOM 1362 N N . LEU A 1 174 ? -15.213 -3.683 24.312 1.00 87.88 174 LEU A N 1
ATOM 1363 C CA . LEU A 1 174 ? -15.052 -5.143 24.325 1.00 87.88 174 LEU A CA 1
ATOM 1364 C C . LEU A 1 174 ? -15.211 -5.756 22.929 1.00 87.88 174 LEU A C 1
ATOM 1366 O O . LEU A 1 174 ? -14.435 -6.629 22.546 1.00 87.88 174 LEU A O 1
ATOM 1370 N N . SER A 1 175 ? -16.177 -5.266 22.150 1.00 83.44 175 SER A N 1
ATOM 1371 C CA . SER A 1 175 ? -16.363 -5.693 20.759 1.00 83.44 175 SER A CA 1
ATOM 1372 C C . SER A 1 175 ? -15.134 -5.355 19.914 1.00 83.44 175 SER A C 1
ATOM 1374 O O . SER A 1 175 ? -14.642 -6.206 19.181 1.00 83.44 175 SER A O 1
ATOM 1376 N N . THR A 1 176 ? -14.590 -4.145 20.062 1.00 83.06 176 THR A N 1
ATOM 1377 C CA . THR A 1 176 ? -13.374 -3.712 19.354 1.00 83.06 176 THR A CA 1
ATOM 1378 C C . THR A 1 176 ? -12.185 -4.603 19.685 1.00 83.06 176 THR A C 1
ATOM 1380 O O . THR A 1 176 ? -11.512 -5.069 18.772 1.00 83.06 176 THR A O 1
ATOM 1383 N N . ILE A 1 177 ? -11.965 -4.901 20.971 1.00 86.62 177 ILE A N 1
ATOM 1384 C CA . ILE A 1 177 ? -10.894 -5.805 21.414 1.00 86.62 177 ILE A CA 1
ATOM 1385 C C . ILE A 1 177 ? -11.062 -7.186 20.772 1.00 86.62 177 ILE A C 1
ATOM 1387 O O . ILE A 1 177 ? -10.101 -7.731 20.237 1.00 86.62 177 ILE A O 1
ATOM 1391 N N . LEU A 1 178 ? -12.280 -7.737 20.771 1.00 85.69 178 LEU A N 1
ATOM 1392 C CA . LEU A 1 178 ? -12.560 -9.039 20.165 1.00 85.69 178 LEU A CA 1
ATOM 1393 C C . LEU A 1 178 ? -12.245 -9.050 18.661 1.00 85.69 178 LEU A C 1
ATOM 1395 O O . LEU A 1 178 ? -11.554 -9.949 18.186 1.00 85.69 178 LEU A O 1
ATOM 1399 N N . PHE A 1 179 ? -12.735 -8.064 17.904 1.00 81.19 179 PHE A N 1
ATOM 1400 C CA . PHE A 1 179 ? -12.482 -7.986 16.462 1.00 81.19 179 PHE A CA 1
ATOM 1401 C C . PHE A 1 179 ? -11.003 -7.738 16.147 1.00 81.19 179 PHE A C 1
ATOM 1403 O O . PHE A 1 179 ? -10.481 -8.346 15.211 1.00 81.19 179 PHE A O 1
ATOM 1410 N N . ALA A 1 180 ? -10.321 -6.909 16.942 1.00 80.19 180 ALA A N 1
ATOM 1411 C CA . ALA A 1 180 ? -8.887 -6.677 16.822 1.00 80.19 180 ALA A CA 1
ATOM 1412 C C . ALA A 1 180 ? -8.087 -7.964 17.069 1.00 80.19 180 ALA A C 1
ATOM 1414 O O . ALA A 1 180 ? -7.216 -8.295 16.272 1.00 80.19 180 ALA A O 1
ATOM 1415 N N . GLU A 1 181 ? -8.429 -8.739 18.100 1.00 87.00 181 GLU A N 1
ATOM 1416 C CA . GLU A 1 181 ? -7.773 -10.016 18.405 1.00 87.00 181 GLU A CA 1
ATOM 1417 C C . GLU A 1 181 ? -8.003 -11.055 17.297 1.00 87.00 181 GLU A C 1
ATOM 1419 O O . GLU A 1 181 ? -7.081 -11.764 16.884 1.00 87.00 181 GLU A O 1
ATOM 1424 N N . VAL A 1 182 ? -9.228 -11.127 16.765 1.00 84.38 182 VAL A N 1
ATOM 1425 C CA . VAL A 1 182 ? -9.560 -12.002 15.632 1.00 84.38 182 VAL A CA 1
ATOM 1426 C C . VAL A 1 182 ? -8.753 -11.609 14.395 1.00 84.38 182 VAL A C 1
ATOM 1428 O O . VAL A 1 182 ? -8.185 -12.481 13.736 1.00 84.38 182 VAL A O 1
ATOM 1431 N N . PHE A 1 183 ? -8.664 -10.314 14.087 1.00 79.81 183 PHE A N 1
ATOM 1432 C CA . PHE A 1 183 ? -7.852 -9.816 12.980 1.00 79.81 183 PHE A CA 1
ATOM 1433 C C . PHE A 1 183 ? -6.365 -10.129 13.190 1.00 79.81 183 PHE A C 1
ATOM 1435 O O . PHE A 1 183 ? -5.718 -10.671 12.294 1.00 79.81 183 PHE A O 1
ATOM 1442 N N . TYR A 1 184 ? -5.840 -9.858 14.385 1.00 80.69 184 TYR A N 1
ATOM 1443 C CA . TYR A 1 184 ? -4.447 -10.105 14.739 1.00 80.69 184 TYR A CA 1
ATOM 1444 C C . TYR A 1 184 ? -4.071 -11.578 14.540 1.00 80.69 184 TYR A C 1
ATOM 1446 O O . TYR A 1 184 ? -3.114 -11.894 13.835 1.00 80.69 184 TYR A O 1
ATOM 1454 N N . ARG A 1 185 ? -4.867 -12.509 15.080 1.00 85.19 185 ARG A N 1
ATOM 1455 C CA . ARG A 1 185 ? -4.565 -13.946 14.989 1.00 85.19 185 ARG A CA 1
ATOM 1456 C C . ARG A 1 185 ? -4.786 -14.541 13.605 1.00 85.19 185 ARG A C 1
ATOM 1458 O O . ARG A 1 185 ? -4.042 -15.437 13.216 1.00 85.19 185 ARG A O 1
ATOM 1465 N N . LEU A 1 186 ? -5.826 -14.115 12.886 1.00 81.88 186 LEU A N 1
ATOM 1466 C CA . LEU A 1 186 ? -6.186 -14.725 11.600 1.00 81.88 186 LEU A CA 1
ATOM 1467 C C . LEU A 1 186 ? -5.480 -14.090 10.405 1.00 81.88 186 LEU A C 1
ATOM 1469 O O . LEU A 1 186 ? -5.341 -14.748 9.376 1.00 81.88 186 LEU A O 1
ATOM 1473 N N . VAL A 1 187 ? -5.075 -12.826 10.515 1.00 80.00 187 VAL A N 1
ATOM 1474 C CA . VAL A 1 187 ? -4.528 -12.055 9.395 1.00 80.00 187 VAL A CA 1
ATOM 1475 C C . VAL A 1 187 ? -3.101 -11.625 9.689 1.00 80.00 187 VAL A C 1
ATOM 1477 O O . VAL A 1 187 ? -2.206 -11.982 8.926 1.00 80.00 187 VAL A O 1
ATOM 1480 N N . ASP A 1 188 ? -2.870 -10.909 10.788 1.00 77.44 188 ASP A N 1
ATOM 1481 C CA . ASP A 1 188 ? -1.577 -10.264 11.043 1.00 77.44 188 ASP A CA 1
ATOM 1482 C C . ASP A 1 188 ? -0.464 -11.281 11.348 1.00 77.44 188 ASP A C 1
ATOM 1484 O O . ASP A 1 188 ? 0.526 -11.355 10.619 1.00 77.44 188 ASP A O 1
ATOM 1488 N N . VAL A 1 189 ? -0.662 -12.163 12.335 1.00 84.06 189 VAL A N 1
ATOM 1489 C CA . VAL A 1 189 ? 0.329 -13.188 12.715 1.00 84.06 189 VAL A CA 1
ATOM 1490 C C . VAL A 1 189 ? 0.716 -14.092 11.532 1.00 84.06 189 VAL A C 1
ATOM 1492 O O . VAL A 1 189 ? 1.913 -14.225 11.258 1.00 84.06 189 VAL A O 1
ATOM 1495 N N . PRO A 1 190 ? -0.226 -14.682 10.767 1.00 84.31 190 PRO A N 1
ATOM 1496 C CA . PRO A 1 190 ? 0.132 -15.483 9.598 1.00 84.31 190 PRO A CA 1
ATOM 1497 C C . PRO A 1 190 ? 0.875 -14.674 8.530 1.00 84.31 190 PRO A C 1
ATOM 1499 O O . PRO A 1 190 ? 1.828 -15.184 7.937 1.00 84.31 190 PRO A O 1
ATOM 1502 N N . SER A 1 191 ? 0.482 -13.416 8.305 1.00 79.44 191 SER A N 1
ATOM 1503 C CA . SER A 1 191 ? 1.135 -12.540 7.324 1.00 79.44 191 SER A CA 1
ATOM 1504 C C . SER A 1 191 ? 2.581 -12.245 7.716 1.00 79.44 191 SER A C 1
ATOM 1506 O O . SER A 1 191 ? 3.483 -12.408 6.893 1.00 79.44 191 SER A O 1
ATOM 1508 N N . GLN A 1 192 ? 2.828 -11.906 8.984 1.00 80.19 192 GLN A N 1
ATOM 1509 C CA . GLN A 1 192 ? 4.172 -11.678 9.518 1.00 80.19 192 GLN A CA 1
ATOM 1510 C C . GLN A 1 192 ? 5.039 -12.940 9.444 1.00 80.19 192 GLN A C 1
ATOM 1512 O O . GLN A 1 192 ? 6.205 -12.868 9.052 1.00 80.19 192 GLN A O 1
ATOM 1517 N N . MET A 1 193 ? 4.476 -14.113 9.754 1.00 83.00 193 MET A N 1
ATOM 1518 C CA . MET A 1 193 ? 5.192 -15.388 9.641 1.00 83.00 193 MET A CA 1
ATOM 1519 C C . MET A 1 193 ? 5.616 -15.690 8.200 1.00 83.00 193 MET A C 1
ATOM 1521 O O . MET A 1 193 ? 6.749 -16.118 7.971 1.00 83.00 193 MET A O 1
ATOM 1525 N N . ILE A 1 194 ? 4.723 -15.484 7.228 1.00 83.00 194 ILE A N 1
ATOM 1526 C CA . ILE A 1 194 ? 5.025 -15.693 5.805 1.00 83.00 194 ILE A CA 1
ATOM 1527 C C . ILE A 1 194 ? 6.080 -14.687 5.338 1.00 83.00 194 ILE A C 1
ATOM 1529 O O . ILE A 1 194 ? 7.054 -15.087 4.702 1.00 83.00 194 ILE A O 1
ATOM 1533 N N . ALA A 1 195 ? 5.932 -13.411 5.700 1.00 77.25 195 ALA A N 1
ATOM 1534 C CA . ALA A 1 195 ? 6.882 -12.361 5.345 1.00 77.25 195 ALA A CA 1
ATOM 1535 C C . ALA A 1 195 ? 8.282 -12.637 5.917 1.00 77.25 195 ALA A C 1
ATOM 1537 O O . ALA A 1 195 ? 9.271 -12.585 5.186 1.00 77.25 195 ALA A O 1
ATOM 1538 N N . SER A 1 196 ? 8.368 -13.015 7.197 1.00 78.38 196 SER A N 1
ATOM 1539 C CA . SER A 1 196 ? 9.628 -13.374 7.855 1.00 78.38 196 SER A CA 1
ATOM 1540 C C . SER A 1 196 ? 10.306 -14.568 7.174 1.00 78.38 196 SER A C 1
ATOM 1542 O O . SER A 1 196 ? 11.502 -14.520 6.890 1.00 78.38 196 SER A O 1
ATOM 1544 N N . LYS A 1 197 ? 9.546 -15.617 6.829 1.00 80.62 197 LYS A N 1
ATOM 1545 C CA . LYS A 1 197 ? 10.079 -16.777 6.096 1.00 80.62 197 LYS A CA 1
ATOM 1546 C C . LYS A 1 197 ? 10.535 -16.423 4.681 1.00 80.62 197 LYS A C 1
ATOM 1548 O O . LYS A 1 197 ? 11.570 -16.922 4.254 1.00 80.62 197 LYS A O 1
ATOM 1553 N N . GLY A 1 198 ? 9.795 -15.570 3.972 1.00 73.19 198 GLY A N 1
ATOM 1554 C CA . GLY A 1 198 ? 10.186 -15.083 2.647 1.00 73.19 198 GLY A CA 1
ATOM 1555 C C . GLY A 1 198 ? 11.493 -14.290 2.691 1.00 73.19 198 GLY A C 1
ATOM 1556 O O . GLY A 1 198 ? 12.386 -14.528 1.884 1.00 73.19 198 GLY A O 1
ATOM 1557 N N . TYR A 1 199 ? 11.644 -13.414 3.686 1.00 67.88 199 TYR A N 1
ATOM 1558 C CA . TYR A 1 199 ? 12.876 -12.656 3.900 1.00 67.88 199 TYR A CA 1
ATOM 1559 C C . TYR A 1 199 ? 14.066 -13.559 4.258 1.00 67.88 199 TYR A C 1
ATOM 1561 O O . TYR A 1 199 ? 15.136 -13.434 3.671 1.00 67.88 199 TYR A O 1
ATOM 1569 N N . LEU A 1 200 ? 13.881 -14.518 5.173 1.00 73.94 200 LEU A N 1
ATOM 1570 C CA . LEU A 1 200 ? 14.934 -15.470 5.546 1.00 73.94 200 LEU A CA 1
ATOM 1571 C C . LEU A 1 200 ? 15.325 -16.414 4.400 1.00 73.94 200 LEU A C 1
ATOM 1573 O O . LEU A 1 200 ? 16.469 -16.860 4.354 1.00 73.94 200 LEU A O 1
ATOM 1577 N N . TRP A 1 201 ? 14.405 -16.724 3.483 1.00 58.31 201 TRP A N 1
ATOM 1578 C CA . TRP A 1 201 ? 14.711 -17.499 2.279 1.00 58.31 201 TRP A CA 1
ATOM 1579 C C . TRP A 1 201 ? 15.617 -16.730 1.309 1.00 58.31 201 TRP A C 1
ATOM 1581 O O . TRP A 1 201 ? 16.523 -17.332 0.754 1.00 58.31 201 TRP A O 1
ATOM 1591 N N . LEU A 1 202 ? 15.435 -15.411 1.164 1.00 51.75 202 LEU A N 1
ATOM 1592 C CA . LEU A 1 202 ? 16.290 -14.557 0.323 1.00 51.75 202 LEU A CA 1
ATOM 1593 C C . LEU A 1 202 ? 17.727 -14.394 0.853 1.00 51.75 202 LEU A C 1
ATOM 1595 O O . LEU A 1 202 ? 18.602 -13.961 0.111 1.00 51.75 202 LEU A O 1
ATOM 1599 N N . LEU A 1 203 ? 17.965 -14.700 2.133 1.00 56.75 203 LEU A N 1
ATOM 1600 C CA . LEU A 1 203 ? 19.281 -14.624 2.779 1.00 56.75 203 LEU A CA 1
ATOM 1601 C C . LEU A 1 203 ? 20.078 -15.941 2.717 1.00 56.75 203 LEU A C 1
ATOM 1603 O O . LEU A 1 203 ? 21.199 -15.983 3.227 1.00 56.75 203 LEU A O 1
ATOM 1607 N N . ARG A 1 204 ? 19.507 -17.011 2.150 1.00 46.19 204 ARG A N 1
ATOM 1608 C CA . ARG A 1 204 ? 20.192 -18.287 1.891 1.00 46.19 204 ARG A CA 1
ATOM 1609 C C . ARG A 1 204 ? 20.586 -18.399 0.428 1.00 46.19 204 ARG A C 1
ATOM 1611 O O . ARG A 1 204 ? 21.678 -18.954 0.192 1.00 46.19 204 ARG A O 1
#

Sequence (204 aa):
MNTWGWYDASALLLADYIINPVLRARLDSGLEINEDWRIPYAAPGAAMTVAGFAMKYIWTVLPQYVDKELVLHPFLDLAENTNRAQFAAADPYPRVDNFLVIFGVLLIVETTPKACACLSAKWLVQIGRRSLSIFVAQSAVFWTIGIKLFLHLHLDRGTSKATANFAVLVVATLSTILFAEVFYRLVDVPSQMIASKGYLWLLR

pLDDT: mean 82.1, std 9.7, range [37.94, 96.0]

InterPro domains:
  IPR014550 Uncharacterised conserved protein UCP028704, OpgC [PF10129] (45-182)

Radius of gyration: 23.43 Å; chains: 1; bounding box: 63×46×66 Å

Secondary structure (DSSP, 8-state):
----HHHHHHHHHHHHHHH-HHHHHHHHT-EEEETTEEE-THHHHHHHHHHHHHHHHHHHH-GGGGGGGGGG-HHHHH-TT--HHHHHHHS----HHHHHHHHHHHHHHHH-HHHHHHHT-HHHHHHHHHHHHHHHHHHHHIIIIIHHHHHIIIIIS---HHHHHHHHHHHHHHHHHHHHHHHIIIIIHHHHHHHHHHHHHHT-